Protein AF-0000000085268276 (afdb_homodimer)

pLDDT: mean 94.71, std 10.18, range [30.17, 98.94]

Nearest PDB structures (foldseek):
  6h4e-assembly1_A  TM=9.433E-01  e=4.392E-12  Proteus mirabilis HI4320
  3lci-assembly1_A  TM=9.286E-01  e=1.057E-10  Escherichia coli K-12
  3lcf-assembly1_A  TM=9.279E-01  e=1.536E-10  Escherichia coli K-12
  3lcl-assembly1_A  TM=9.272E-01  e=1.635E-10  Escherichia coli K-12
  3lcg-assembly1_B  TM=9.279E-01  e=1.852E-10  Escherichia coli K-12

Organism: Cherax quadricarinatus (NCBI:txid27406)

InterPro domains:
  IPR002220 DapA-like [PF00701] (2-140)
  IPR002220 DapA-like [PR00146] (31-52)
  IPR002220 DapA-like [PR00146] (67-85)
  IPR002220 DapA-like [PR00146] (126-143)
  IPR002220 DapA-like [PTHR12128] (2-140)
  IPR013785 Aldolase-type TIM barrel [G3DSA:3.20.20.70] (1-145)

Secondary structure (DSSP, 8-state):
-EEE-PPPB-TTS-B-GGGHHHHHHHHHHTT--EEEETSTTTTGGGS-HHHHHHHHHHHHTTTTTSSEEEEE--SS-HHHHHHHHHHHHHHT-SEEEE---SSS---SHHHHHHHHHHHHTTSTTS-EEE---HHHH---------/-EEE-PPPB-TTS-B-GGGHHHHHHHHHHTT--EEEETSTTTTGGGS-HHHHHHHHHHHHTTTTTSSEEEEE--SS-HHHHHHHHHHHHHHT-SEEEEPPPSSS---SHHHHHHHHHHHHTTSTTS-EEE---HHHH---------

Solvent-accessible surface area (backbone atoms only — not comparable to full-atom values): 15802 Å² total; per-residue (Å²): 96,74,38,81,33,73,60,55,60,41,96,85,71,45,77,34,69,83,52,48,65,61,51,40,48,51,37,34,74,70,65,34,42,22,37,33,37,44,33,78,76,18,43,40,68,67,42,49,73,68,52,52,48,50,53,52,51,56,51,56,75,41,29,90,41,30,71,36,38,33,40,42,31,44,47,51,24,67,62,55,23,23,51,42,32,31,50,39,44,73,70,61,41,66,25,38,32,31,39,66,32,46,69,78,48,53,87,44,66,67,47,42,52,50,51,52,52,58,42,39,71,40,23,77,89,35,55,77,42,80,48,85,51,39,94,64,50,70,44,79,73,64,84,77,79,121,96,72,37,82,33,73,60,55,60,41,96,85,70,46,77,34,70,83,53,47,63,62,53,39,48,51,37,34,76,70,64,36,42,23,36,32,38,44,32,79,78,18,43,38,69,67,41,49,74,70,52,53,48,53,52,51,53,56,53,56,75,42,30,89,41,29,71,36,38,32,40,44,30,44,45,50,24,65,63,54,22,26,52,43,32,30,49,39,43,73,70,62,41,67,24,37,31,29,38,67,34,47,69,81,49,54,86,44,64,68,46,41,52,52,51,52,51,58,42,38,70,40,23,76,89,35,55,76,43,81,48,82,50,38,93,63,49,70,45,78,72,64,84,77,77,121

Structure (mmCIF, N/CA/C/O backbone):
data_AF-0000000085268276-model_v1
#
loop_
_entity.id
_entity.type
_entity.pdbx_description
1 polymer 'N-acetylneuraminate lyase'
#
loop_
_atom_site.group_PDB
_atom_site.id
_atom_site.type_symbol
_atom_site.label_atom_id
_atom_site.label_alt_id
_atom_site.label_comp_id
_atom_site.label_asym_id
_atom_site.label_entity_id
_atom_site.label_seq_id
_atom_site.pdbx_PDB_ins_code
_atom_site.Cartn_x
_atom_site.Cartn_y
_atom_site.Cartn_z
_atom_site.occupancy
_atom_site.B_iso_or_equiv
_atom_site.auth_seq_id
_atom_site.auth_comp_id
_atom_site.auth_asym_id
_atom_site.auth_atom_id
_atom_site.pdbx_PDB_model_num
ATOM 1 N N . MET A 1 1 ? 0.126 -25.469 -17.672 1 84.38 1 MET A N 1
ATOM 2 C CA . MET A 1 1 ? -0.73 -24.297 -17.641 1 84.38 1 MET A CA 1
ATOM 3 C C . MET A 1 1 ? -0.611 -23.578 -16.297 1 84.38 1 MET A C 1
ATOM 5 O O . MET A 1 1 ? -0.535 -24.219 -15.25 1 84.38 1 MET A O 1
ATOM 9 N N . MET A 1 2 ? -0.461 -22.266 -16.297 1 89.62 2 MET A N 1
ATOM 10 C CA . MET A 1 2 ? -0.454 -21.453 -15.078 1 89.62 2 MET A CA 1
ATOM 11 C C . MET A 1 2 ? -1.845 -20.891 -14.789 1 89.62 2 MET A C 1
ATOM 13 O O . MET A 1 2 ? -2.514 -20.375 -15.688 1 89.62 2 MET A O 1
ATOM 17 N N . ALA A 1 3 ? -2.273 -21.062 -13.586 1 94.31 3 ALA A N 1
ATOM 18 C CA . ALA A 1 3 ? -3.604 -20.594 -13.219 1 94.31 3 ALA A CA 1
ATOM 19 C C . ALA A 1 3 ? -3.516 -19.391 -12.289 1 94.31 3 ALA A C 1
ATOM 21 O O . ALA A 1 3 ? -2.803 -19.422 -11.289 1 94.31 3 ALA A O 1
ATOM 22 N N . PRO A 1 4 ? -4.215 -18.25 -12.672 1 96 4 PRO A N 1
ATOM 23 C CA . PRO A 1 4 ? -4.449 -17.266 -11.625 1 96 4 PRO A CA 1
ATOM 24 C C . PRO A 1 4 ? -5.277 -17.812 -10.469 1 96 4 PRO A C 1
ATOM 26 O O . PRO A 1 4 ? -6.246 -18.547 -10.688 1 96 4 PRO A O 1
ATOM 29 N N . THR A 1 5 ? -4.852 -17.516 -9.266 1 96.94 5 THR A N 1
ATOM 30 C CA . THR A 1 5 ? -5.523 -18.141 -8.141 1 96.94 5 THR A CA 1
ATOM 31 C C . THR A 1 5 ? -6.223 -17.109 -7.273 1 96.94 5 THR A C 1
ATOM 33 O O . THR A 1 5 ? -5.73 -15.984 -7.121 1 96.94 5 THR A O 1
ATOM 36 N N . PHE A 1 6 ? -7.332 -17.5 -6.711 1 96.12 6 PHE A N 1
ATOM 37 C CA . PHE A 1 6 ? -8.031 -16.641 -5.766 1 96.12 6 PHE A CA 1
ATOM 38 C C . PHE A 1 6 ? -7.445 -16.781 -4.367 1 96.12 6 PHE A C 1
ATOM 40 O O . PHE A 1 6 ? -6.816 -17.797 -4.051 1 96.12 6 PHE A O 1
ATOM 47 N N . THR A 1 7 ? -7.594 -15.789 -3.564 1 98.12 7 THR A N 1
ATOM 48 C CA . THR A 1 7 ? -7.281 -15.828 -2.141 1 98.12 7 THR A CA 1
ATOM 49 C C . THR A 1 7 ? -8.562 -15.945 -1.312 1 98.12 7 THR A C 1
ATOM 51 O O . THR A 1 7 ? -9.422 -15.062 -1.372 1 98.12 7 THR A O 1
ATOM 54 N N . PRO A 1 8 ? -8.672 -16.969 -0.514 1 98.12 8 PRO A N 1
ATOM 55 C CA . PRO A 1 8 ? -9.891 -17.125 0.285 1 98.12 8 PRO A CA 1
ATOM 56 C C . PRO A 1 8 ? -9.906 -16.203 1.507 1 98.12 8 PRO A C 1
ATOM 58 O O . PRO A 1 8 ? -8.883 -16.062 2.186 1 98.12 8 PRO A O 1
ATOM 61 N N . PHE A 1 9 ? -11.07 -15.656 1.726 1 98 9 PHE A N 1
ATOM 62 C CA . PHE A 1 9 ? -11.297 -14.805 2.891 1 98 9 PHE A CA 1
ATOM 63 C C . PHE A 1 9 ? -12.477 -15.312 3.711 1 98 9 PHE A C 1
ATOM 65 O O . PHE A 1 9 ? -13.383 -15.953 3.174 1 98 9 PHE A O 1
AT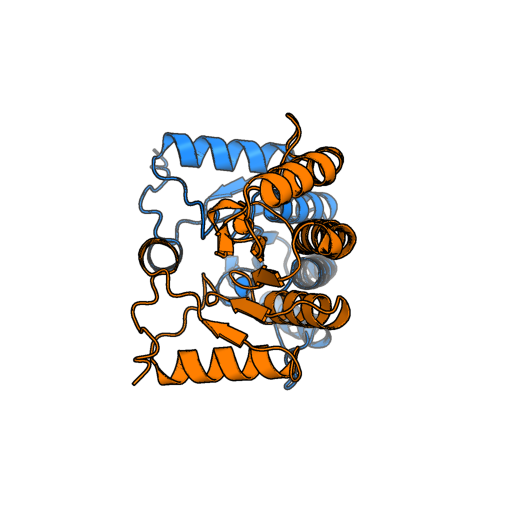OM 72 N N . LYS A 1 10 ? -12.383 -15 5.023 1 97.94 10 LYS A N 1
ATOM 73 C CA . LYS A 1 10 ? -13.547 -15.188 5.883 1 97.94 10 LYS A CA 1
ATOM 74 C C . LYS A 1 10 ? -14.523 -14.016 5.75 1 97.94 10 LYS A C 1
ATOM 76 O O . LYS A 1 10 ? -14.188 -12.992 5.148 1 97.94 10 LYS A O 1
ATOM 81 N N . ASP A 1 11 ? -15.703 -14.141 6.34 1 95.5 11 ASP A N 1
ATOM 82 C CA . ASP A 1 11 ? -16.734 -13.117 6.238 1 95.5 11 ASP A CA 1
ATOM 83 C C . ASP A 1 11 ? -16.281 -11.805 6.859 1 95.5 11 ASP A C 1
ATOM 85 O O . ASP A 1 11 ? -16.703 -10.727 6.434 1 95.5 11 ASP A O 1
ATOM 89 N N . ASN A 1 12 ? -15.375 -11.914 7.785 1 94.12 12 ASN A N 1
ATOM 90 C CA . ASN A 1 12 ? -14.938 -10.719 8.492 1 94.12 12 ASN A CA 1
ATOM 91 C C . ASN A 1 12 ? -13.781 -10.031 7.781 1 94.12 12 ASN A C 1
ATOM 93 O O . ASN A 1 12 ? -13.227 -9.055 8.289 1 94.12 12 ASN A O 1
ATOM 97 N N . GLY A 1 13 ? -13.312 -10.562 6.645 1 94.31 13 GLY A N 1
ATOM 98 C CA . GLY A 1 13 ? -12.281 -9.914 5.859 1 94.31 13 GLY A CA 1
ATOM 99 C C . GLY A 1 13 ? -10.891 -10.469 6.121 1 94.31 13 GLY A C 1
ATOM 100 O O . GLY A 1 13 ? -9.922 -10.078 5.465 1 94.31 13 GLY A O 1
ATOM 101 N N . SER A 1 14 ? -10.836 -11.398 7.121 1 97.06 14 SER A N 1
ATOM 102 C CA . SER A 1 14 ? -9.531 -12 7.371 1 97.06 14 SER A CA 1
ATOM 103 C C . SER A 1 14 ? -9.25 -13.148 6.402 1 97.06 14 SER A C 1
ATOM 105 O O . SER A 1 14 ? -10.172 -13.664 5.766 1 97.06 14 SER A O 1
ATOM 107 N N . LEU A 1 15 ? -8.047 -13.562 6.285 1 98.38 15 LEU A N 1
ATOM 108 C CA . LEU A 1 15 ? -7.637 -14.633 5.387 1 98.38 15 LEU A CA 1
ATOM 109 C C . LEU A 1 15 ? -8.195 -15.977 5.848 1 98.38 15 LEU A C 1
ATOM 111 O O . LEU A 1 15 ? -8.211 -16.266 7.047 1 98.38 15 LEU A O 1
ATOM 115 N N . ASN A 1 16 ? -8.648 -16.781 4.961 1 98.56 16 ASN A N 1
ATOM 116 C CA . ASN A 1 16 ? -9.039 -18.156 5.195 1 98.56 16 ASN A CA 1
ATOM 117 C C . ASN A 1 16 ? -8.062 -19.141 4.551 1 98.56 16 ASN A C 1
ATOM 119 O O . ASN A 1 16 ? -8.414 -19.844 3.604 1 98.56 16 ASN A O 1
ATOM 123 N N . LEU A 1 17 ? -6.918 -19.266 5.141 1 98.5 17 LEU A N 1
ATOM 124 C CA . LEU A 1 17 ? -5.816 -20 4.539 1 98.5 17 LEU A CA 1
ATOM 125 C C . LEU A 1 17 ? -6.047 -21.5 4.641 1 98.5 17 LEU A C 1
ATOM 127 O O . LEU A 1 17 ? -5.414 -22.281 3.928 1 98.5 17 LEU A O 1
ATOM 131 N N . GLU A 1 18 ? -6.883 -21.922 5.48 1 98.25 18 GLU A N 1
ATOM 132 C CA . GLU A 1 18 ? -7.152 -23.344 5.691 1 98.25 18 GLU A CA 1
ATOM 133 C C . GLU A 1 18 ? -7.777 -23.984 4.449 1 98.25 18 GLU A C 1
ATOM 135 O O . GLU A 1 18 ? -7.797 -25.203 4.316 1 98.25 18 GLU A O 1
ATOM 140 N N . LEU A 1 19 ? -8.266 -23.203 3.525 1 98.12 19 LEU A N 1
ATOM 141 C CA . LEU A 1 19 ? -8.93 -23.719 2.328 1 98.12 19 LEU A CA 1
ATOM 142 C C . LEU A 1 19 ? -7.914 -23.984 1.221 1 98.12 19 LEU A C 1
ATOM 144 O O . LEU A 1 19 ? -8.227 -24.656 0.237 1 98.12 19 LEU A O 1
ATOM 148 N N . ILE A 1 20 ? -6.738 -23.5 1.351 1 98.19 20 ILE A N 1
ATOM 149 C CA . ILE A 1 20 ? -5.773 -23.5 0.257 1 98.19 20 ILE A CA 1
ATOM 150 C C . ILE A 1 20 ? -5.324 -24.922 -0.032 1 98.19 20 ILE A C 1
ATOM 152 O O . ILE A 1 20 ? -5.215 -25.328 -1.192 1 98.19 20 ILE A O 1
ATOM 156 N N . PRO A 1 21 ? -5.156 -25.797 0.98 1 98.19 21 PRO A N 1
ATOM 157 C CA . PRO A 1 21 ? -4.734 -27.156 0.661 1 98.19 21 PRO A CA 1
ATOM 158 C C . PRO A 1 21 ? -5.738 -27.891 -0.224 1 98.19 21 PRO A C 1
ATOM 160 O O . PRO A 1 21 ? -5.352 -28.547 -1.199 1 98.19 21 PRO A O 1
ATOM 163 N N . ALA A 1 22 ? -6.961 -27.797 0.056 1 98.31 22 ALA A N 1
ATOM 164 C CA . ALA A 1 22 ? -7.969 -28.438 -0.789 1 98.31 22 ALA A CA 1
ATOM 165 C C . ALA A 1 22 ? -7.965 -27.828 -2.191 1 98.31 22 ALA A C 1
ATOM 167 O O . ALA A 1 22 ? -8.133 -28.547 -3.182 1 98.31 22 ALA A O 1
ATOM 168 N N . TYR A 1 23 ? -7.852 -26.547 -2.303 1 98.19 23 TYR A N 1
ATOM 169 C CA . TYR A 1 23 ? -7.797 -25.797 -3.561 1 98.19 23 TYR A CA 1
ATOM 170 C C . TYR A 1 23 ? -6.629 -26.281 -4.418 1 98.19 23 TYR A C 1
ATOM 172 O O . TYR A 1 23 ? -6.801 -26.578 -5.602 1 98.19 23 TYR A O 1
ATOM 180 N N . THR A 1 24 ? -5.484 -26.406 -3.824 1 98.19 24 THR A N 1
ATOM 181 C CA . THR A 1 24 ? -4.305 -26.812 -4.582 1 98.19 24 THR A CA 1
ATOM 182 C C . THR A 1 24 ? -4.414 -28.266 -5.023 1 98.19 24 THR A C 1
ATOM 184 O O . THR A 1 24 ? -3.971 -28.625 -6.113 1 98.19 24 THR A O 1
ATOM 187 N N . LYS A 1 25 ? -4.969 -29.125 -4.211 1 98.25 25 LYS A N 1
ATOM 188 C CA . LYS A 1 25 ? -5.195 -30.516 -4.613 1 98.25 25 LYS A CA 1
ATOM 189 C C . LYS A 1 25 ? -6.113 -30.594 -5.828 1 98.25 25 LYS A C 1
ATOM 191 O O . LYS A 1 25 ? -5.898 -31.406 -6.727 1 98.25 25 LYS A O 1
ATOM 196 N N . HIS A 1 26 ? -7.105 -29.812 -5.793 1 98 26 HIS A N 1
ATOM 197 C CA . HIS A 1 26 ? -8.023 -29.75 -6.926 1 98 26 HIS A CA 1
ATOM 198 C C . HIS A 1 26 ? -7.293 -29.344 -8.203 1 98 26 HIS A C 1
ATOM 200 O O . HIS A 1 26 ? -7.508 -29.922 -9.266 1 98 26 HIS A O 1
ATOM 206 N N . LEU A 1 27 ? -6.414 -28.328 -8.125 1 97.69 27 LEU A N 1
ATOM 207 C CA . LEU A 1 27 ? -5.633 -27.906 -9.273 1 97.69 27 LEU A CA 1
ATOM 208 C C . LEU A 1 27 ? -4.746 -29.031 -9.789 1 97.69 27 LEU A C 1
ATOM 210 O O . LEU A 1 27 ? -4.668 -29.266 -10.992 1 97.69 27 LEU A O 1
ATOM 214 N N . GLN A 1 28 ? -4.203 -29.719 -8.875 1 97.69 28 GLN A N 1
ATOM 215 C CA . GLN A 1 28 ? -3.367 -30.875 -9.227 1 97.69 28 GLN A CA 1
ATOM 216 C C . GLN A 1 28 ? -4.168 -31.922 -9.992 1 97.69 28 GLN A C 1
ATOM 218 O O . GLN A 1 28 ? -3.729 -32.406 -11.047 1 97.69 28 GLN A O 1
ATOM 223 N N . GLN A 1 29 ? -5.285 -32.188 -9.523 1 97.75 29 GLN A N 1
ATOM 224 C CA . GLN A 1 29 ? -6.141 -33.219 -10.125 1 97.75 29 GLN A CA 1
ATOM 225 C C . GLN A 1 29 ? -6.629 -32.781 -11.5 1 97.75 29 GLN A C 1
ATOM 227 O O . GLN A 1 29 ? -6.887 -33.594 -12.367 1 97.75 29 GLN A O 1
ATOM 232 N N . SER A 1 30 ? -6.695 -31.516 -11.672 1 97.38 30 SER A N 1
ATOM 233 C CA . SER A 1 30 ? -7.16 -30.953 -12.938 1 97.38 30 SER A CA 1
ATOM 234 C C . SER A 1 30 ? -6.012 -30.812 -13.93 1 97.38 30 SER A C 1
ATOM 236 O O . SER A 1 30 ? -6.195 -30.266 -15.023 1 97.38 30 SER A O 1
ATOM 238 N N . GLY A 1 31 ? -4.871 -31.078 -13.555 1 97.19 31 GLY A N 1
ATOM 239 C CA . GLY A 1 31 ? -3.723 -31.062 -14.453 1 97.19 31 GLY A CA 1
ATOM 240 C C . GLY A 1 31 ? -3.016 -29.719 -14.492 1 97.19 31 GLY A C 1
ATOM 241 O O . GLY A 1 31 ? -2.168 -29.484 -15.359 1 97.19 31 GLY A O 1
ATOM 242 N N . VAL A 1 32 ? -3.375 -28.844 -13.57 1 97.31 32 VAL A N 1
ATOM 243 C CA . VAL A 1 32 ? -2.729 -27.547 -13.5 1 97.31 32 VAL A CA 1
ATOM 244 C C . VAL A 1 32 ? -1.372 -27.672 -12.812 1 97.31 32 VAL A C 1
ATOM 246 O O . VAL A 1 32 ? -1.271 -28.266 -11.727 1 97.31 32 VAL A O 1
ATOM 249 N N . LYS A 1 33 ? -0.325 -27.094 -13.422 1 97.25 33 LYS A N 1
ATOM 250 C CA . LYS A 1 33 ? 1.023 -27.328 -12.914 1 97.25 33 LYS A CA 1
ATOM 251 C C . LYS A 1 33 ? 1.615 -26.031 -12.336 1 97.25 33 LYS A C 1
ATOM 253 O O . LYS A 1 33 ? 2.705 -26.047 -11.758 1 97.25 33 LYS A O 1
ATOM 258 N N . GLY A 1 34 ? 0.942 -24.906 -12.461 1 98.06 34 GLY A N 1
ATOM 259 C CA . GLY A 1 34 ? 1.472 -23.641 -11.977 1 98.06 34 GLY A CA 1
ATOM 260 C C . GLY A 1 34 ? 0.4 -22.719 -11.438 1 98.06 34 GLY A C 1
ATOM 261 O O . GLY A 1 34 ? -0.748 -22.766 -11.883 1 98.06 34 GLY A O 1
ATOM 262 N N . ALA A 1 35 ? 0.812 -21.938 -10.508 1 98.25 35 ALA A N 1
ATOM 263 C CA . ALA A 1 35 ? -0.099 -20.984 -9.883 1 98.25 35 ALA A CA 1
ATOM 264 C C . ALA A 1 35 ? 0.487 -19.578 -9.906 1 98.25 35 ALA A C 1
ATOM 266 O O . ALA A 1 35 ? 1.68 -19.391 -9.656 1 98.25 35 ALA A O 1
ATOM 267 N N . TRP A 1 36 ? -0.346 -18.641 -10.305 1 98.19 36 TRP A N 1
ATOM 268 C CA . TRP A 1 36 ? -0.092 -17.219 -10.117 1 98.19 36 TRP A CA 1
ATOM 269 C C . TRP A 1 36 ? -0.785 -16.703 -8.859 1 98.19 36 TRP A C 1
ATOM 271 O O . TRP A 1 36 ? -2 -16.5 -8.852 1 98.19 36 TRP A O 1
ATOM 281 N N . VAL A 1 37 ? 0.052 -16.484 -7.844 1 98.38 37 VAL A N 1
ATOM 282 C CA . VAL A 1 37 ? -0.444 -16.188 -6.504 1 98.38 37 VAL A CA 1
ATOM 283 C C . VAL A 1 37 ? -0.381 -14.688 -6.242 1 98.38 37 VAL A C 1
ATOM 285 O O . VAL A 1 37 ? 0.573 -14.023 -6.648 1 98.38 37 VAL A O 1
ATOM 288 N N . ASN A 1 38 ? -1.361 -14.18 -5.582 1 98.25 38 ASN A N 1
ATOM 289 C CA . ASN A 1 38 ? -1.405 -12.773 -5.199 1 98.25 38 ASN A CA 1
ATOM 290 C C . ASN A 1 38 ? -1.528 -11.859 -6.422 1 98.25 38 ASN A C 1
ATOM 292 O O . ASN A 1 38 ? -0.952 -10.773 -6.449 1 98.25 38 ASN A O 1
ATOM 296 N N . GLY A 1 39 ? -2.156 -12.328 -7.48 1 96.31 39 GLY A N 1
ATOM 297 C CA . GLY A 1 39 ? -2.504 -11.469 -8.602 1 96.31 39 GLY A CA 1
ATOM 298 C C . GLY A 1 39 ? -3.762 -10.656 -8.359 1 96.31 39 GLY A C 1
ATOM 299 O O . GLY A 1 39 ? -4.297 -10.648 -7.25 1 96.31 39 GLY A O 1
ATOM 300 N N . THR A 1 40 ? -4.219 -9.945 -9.344 1 93.19 40 THR A N 1
ATOM 301 C CA . THR A 1 40 ? -5.434 -9.148 -9.227 1 93.19 40 THR A CA 1
ATOM 302 C C . THR A 1 40 ? -6.637 -10.039 -8.922 1 93.19 40 THR A C 1
ATOM 304 O O . THR A 1 40 ? -7.469 -9.695 -8.086 1 93.19 40 THR A O 1
ATOM 307 N N . VAL A 1 41 ? -6.66 -11.172 -9.516 1 92.5 41 VAL A N 1
ATOM 308 C CA . VAL A 1 41 ? -7.695 -12.156 -9.211 1 92.5 41 VAL A CA 1
ATOM 309 C C . VAL A 1 41 ? -7.594 -12.578 -7.75 1 92.5 41 VAL A C 1
ATOM 311 O O . VAL A 1 41 ? -8.609 -12.828 -7.098 1 92.5 41 VAL A O 1
ATOM 314 N N . GLY A 1 42 ? -6.441 -12.625 -7.227 1 95.06 42 GLY A N 1
ATOM 315 C CA . GLY A 1 42 ? -6.16 -12.984 -5.848 1 95.06 42 GLY A CA 1
ATOM 316 C C . GLY A 1 42 ? -6.395 -11.844 -4.871 1 95.06 42 GLY A C 1
ATOM 317 O O . GLY A 1 42 ? -6.148 -11.984 -3.674 1 95.06 42 GLY A O 1
ATOM 318 N N . GLU A 1 43 ? -6.773 -10.68 -5.336 1 94.75 43 GLU A N 1
ATOM 319 C CA . GLU A 1 43 ? -7.129 -9.531 -4.516 1 94.75 43 GLU A CA 1
ATOM 320 C C . GLU A 1 43 ? -5.934 -9.031 -3.707 1 94.75 43 GLU A C 1
ATOM 322 O O . GLU A 1 43 ? -6.078 -8.641 -2.549 1 94.75 43 GLU A O 1
ATOM 327 N N . CYS A 1 44 ? -4.809 -9.094 -4.25 1 95.94 44 CYS A N 1
ATOM 328 C CA . CYS A 1 44 ? -3.604 -8.703 -3.521 1 95.94 44 CYS A CA 1
ATOM 329 C C . CYS A 1 44 ? -3.711 -7.273 -3.012 1 95.94 44 CYS A C 1
ATOM 331 O O . CYS A 1 44 ? -3.199 -6.953 -1.937 1 95.94 44 CYS A O 1
ATOM 333 N N . MET A 1 45 ? -4.48 -6.41 -3.656 1 95.06 45 MET A N 1
ATOM 334 C CA . MET A 1 45 ? -4.48 -4.992 -3.316 1 95.06 45 MET A CA 1
ATOM 335 C C . MET A 1 45 ? -5.457 -4.703 -2.18 1 95.06 45 MET A C 1
ATOM 337 O O . MET A 1 45 ? -5.492 -3.59 -1.652 1 95.06 45 MET A O 1
ATOM 341 N N . SER A 1 46 ? -6.199 -5.703 -1.782 1 96.44 46 SER A N 1
ATOM 342 C CA . SER A 1 46 ? -7.023 -5.566 -0.585 1 96.44 46 SER A CA 1
ATOM 343 C C . SER A 1 46 ? -6.277 -6.051 0.655 1 96.44 46 SER A C 1
ATOM 345 O O . SER A 1 46 ? -6.781 -5.926 1.773 1 96.44 46 SER A O 1
ATOM 347 N N . MET A 1 47 ? -5.07 -6.496 0.463 1 98 47 MET A N 1
ATOM 348 C CA . MET A 1 47 ? -4.309 -7.109 1.549 1 98 47 MET A CA 1
ATOM 349 C C . MET A 1 47 ? -3.137 -6.23 1.963 1 98 47 MET A C 1
ATOM 351 O O . MET A 1 47 ? -2.578 -5.504 1.138 1 98 47 MET A O 1
ATOM 355 N N . THR A 1 48 ? -2.789 -6.348 3.219 1 98.19 48 THR A N 1
ATOM 356 C CA . THR A 1 48 ? -1.568 -5.734 3.727 1 98.19 48 THR A CA 1
ATOM 357 C C . THR A 1 48 ? -0.344 -6.547 3.316 1 98.19 48 THR A C 1
ATOM 359 O O . THR A 1 48 ? -0.47 -7.688 2.869 1 98.19 48 THR A O 1
ATOM 362 N N . VAL A 1 49 ? 0.85 -5.953 3.516 1 98.75 49 VAL A N 1
ATOM 363 C CA . VAL A 1 49 ? 2.098 -6.641 3.201 1 98.75 49 VAL A CA 1
ATOM 364 C C . VAL A 1 49 ? 2.199 -7.926 4.016 1 98.75 49 VAL A C 1
ATOM 366 O O . VAL A 1 49 ? 2.471 -9 3.469 1 98.75 49 VAL A O 1
ATOM 369 N N . PRO A 1 50 ? 1.896 -7.957 5.309 1 98.81 50 PRO A N 1
ATOM 370 C CA . PRO A 1 50 ? 1.947 -9.219 6.055 1 98.81 50 PRO A CA 1
ATOM 371 C C . PRO A 1 50 ? 0.959 -10.25 5.527 1 98.81 50 PRO A C 1
ATOM 373 O O . PRO A 1 50 ? 1.286 -11.445 5.461 1 98.81 50 PRO A O 1
ATOM 376 N N . GLU A 1 51 ? -0.198 -9.836 5.141 1 98.75 51 GLU A N 1
ATOM 377 C CA . GLU A 1 51 ? -1.177 -10.773 4.605 1 98.75 51 GLU A CA 1
ATOM 378 C C . GLU A 1 51 ? -0.696 -11.391 3.293 1 98.75 51 GLU A C 1
ATOM 380 O O . GLU A 1 51 ? -0.831 -12.594 3.078 1 98.75 51 GLU A O 1
ATOM 385 N N . ARG A 1 52 ? -0.174 -10.531 2.428 1 98.81 52 ARG A N 1
ATOM 386 C CA . ARG A 1 52 ? 0.351 -11.023 1.159 1 98.81 52 ARG A CA 1
ATOM 387 C C . ARG A 1 52 ? 1.478 -12.023 1.387 1 98.81 52 ARG A C 1
ATOM 389 O O . ARG A 1 52 ? 1.574 -13.031 0.678 1 98.81 52 ARG A O 1
ATOM 396 N N . LYS A 1 53 ? 2.273 -11.805 2.418 1 98.88 53 LYS A N 1
ATOM 397 C CA . LYS A 1 53 ? 3.338 -12.734 2.766 1 98.88 53 LYS A CA 1
ATOM 398 C C . LYS A 1 53 ? 2.768 -14.062 3.264 1 98.88 53 LYS A C 1
ATOM 400 O O . LYS A 1 53 ? 3.244 -15.133 2.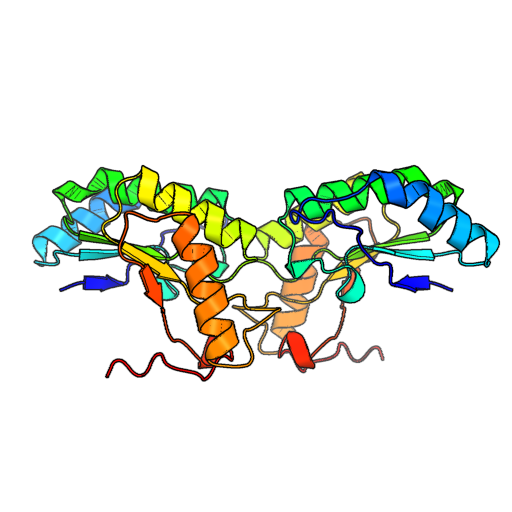881 1 98.88 53 LYS A O 1
ATOM 405 N N . GLU A 1 54 ? 1.767 -13.984 4.059 1 98.88 54 GLU A N 1
ATOM 406 C CA . GLU A 1 54 ? 1.156 -15.203 4.594 1 98.88 54 GLU A CA 1
ATOM 407 C C . GLU A 1 54 ? 0.57 -16.062 3.479 1 98.88 54 GLU A C 1
ATOM 409 O O . GLU A 1 54 ? 0.705 -17.281 3.496 1 98.88 54 GLU A O 1
ATOM 414 N N . VAL A 1 55 ? -0.072 -15.43 2.529 1 98.88 55 VAL A N 1
ATOM 415 C CA . VAL A 1 55 ? -0.638 -16.156 1.399 1 98.88 55 VAL A CA 1
ATOM 416 C C . VAL A 1 55 ? 0.479 -16.844 0.614 1 98.88 55 VAL A C 1
ATOM 418 O O . VAL A 1 55 ? 0.388 -18.031 0.3 1 98.88 55 VAL A O 1
ATOM 421 N N . ALA A 1 56 ? 1.526 -16.094 0.323 1 98.88 56 ALA A N 1
ATOM 422 C CA . ALA A 1 56 ? 2.666 -16.641 -0.408 1 98.88 56 ALA A CA 1
ATOM 423 C C . ALA A 1 56 ? 3.25 -17.859 0.317 1 98.88 56 ALA A C 1
ATOM 425 O O . ALA A 1 56 ? 3.502 -18.891 -0.299 1 98.88 56 ALA A O 1
ATOM 426 N N . GLU A 1 57 ? 3.43 -17.719 1.627 1 98.88 57 GLU A N 1
ATOM 427 C CA . GLU A 1 57 ? 3.973 -18.812 2.432 1 98.88 57 GLU A CA 1
ATOM 428 C C . GLU A 1 57 ? 3.096 -20.047 2.34 1 98.88 57 GLU A C 1
ATOM 430 O O . GLU A 1 57 ? 3.604 -21.172 2.188 1 98.88 57 GLU A O 1
ATOM 435 N N . THR A 1 58 ? 1.848 -19.844 2.436 1 98.81 58 THR A N 1
ATOM 436 C CA . THR A 1 58 ? 0.907 -20.969 2.422 1 98.81 58 THR A CA 1
ATOM 437 C C . THR A 1 58 ? 0.947 -21.688 1.078 1 98.81 58 THR A C 1
ATOM 439 O O . THR A 1 58 ? 0.941 -22.922 1.03 1 98.81 58 THR A O 1
ATOM 442 N N . TRP A 1 59 ? 1.04 -20.953 0.01 1 98.69 59 TRP A N 1
ATOM 443 C CA . TRP A 1 59 ? 1.088 -21.547 -1.322 1 98.69 59 TRP A CA 1
ATOM 444 C C . TRP A 1 59 ? 2.4 -22.281 -1.538 1 98.69 59 TRP A C 1
ATOM 446 O O . TRP A 1 59 ? 2.412 -23.391 -2.1 1 98.69 59 TRP A O 1
ATOM 456 N N . ILE A 1 60 ? 3.475 -21.719 -1.081 1 98.81 60 ILE A N 1
ATOM 457 C CA . ILE A 1 60 ? 4.781 -22.344 -1.272 1 98.81 60 ILE A CA 1
ATOM 458 C C . ILE A 1 60 ? 4.832 -23.672 -0.53 1 98.81 60 ILE A C 1
ATOM 460 O O . ILE A 1 60 ? 5.445 -24.641 -1.007 1 98.81 60 ILE A O 1
ATOM 464 N N . LYS A 1 61 ? 4.176 -23.766 0.589 1 98.38 61 LYS A N 1
ATOM 465 C CA . LYS A 1 61 ? 4.113 -25 1.352 1 98.38 61 LYS A CA 1
ATOM 466 C C . LYS A 1 61 ? 3.383 -26.094 0.568 1 98.38 61 LYS A C 1
ATOM 468 O O . LYS A 1 61 ? 3.482 -27.281 0.899 1 98.38 61 LYS A O 1
ATOM 473 N N . ARG A 1 62 ? 2.648 -25.703 -0.483 1 98.12 62 ARG A N 1
ATOM 474 C CA . ARG A 1 62 ? 1.85 -26.641 -1.265 1 98.12 62 ARG A CA 1
ATOM 475 C C . ARG A 1 62 ? 2.477 -26.875 -2.633 1 98.12 62 ARG A C 1
ATOM 477 O O . ARG A 1 62 ? 1.788 -27.281 -3.572 1 98.12 62 ARG A O 1
ATOM 484 N N . ARG A 1 63 ? 3.74 -26.672 -2.783 1 97.25 63 ARG A N 1
ATOM 485 C CA . ARG A 1 63 ? 4.398 -26.75 -4.082 1 97.25 63 ARG A CA 1
ATOM 486 C C . ARG A 1 63 ? 4.367 -28.172 -4.629 1 97.25 63 ARG A C 1
ATOM 488 O O . ARG A 1 63 ? 4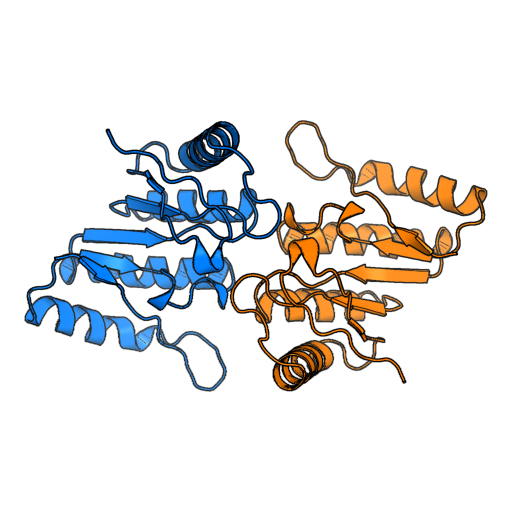.531 -28.391 -5.832 1 97.25 63 ARG A O 1
ATOM 495 N N . ALA A 1 64 ? 4.223 -29.219 -3.748 1 97.62 64 ALA A N 1
ATOM 496 C CA . ALA A 1 64 ? 4.078 -30.594 -4.219 1 97.62 64 ALA A CA 1
ATOM 497 C C . ALA A 1 64 ? 2.822 -30.75 -5.066 1 97.62 64 ALA A C 1
ATOM 499 O O . ALA A 1 64 ? 2.797 -31.562 -6.004 1 97.62 64 ALA A O 1
ATOM 500 N N . ASP A 1 65 ? 1.775 -29.984 -4.789 1 98.19 65 ASP A N 1
ATOM 501 C CA . ASP A 1 65 ? 0.522 -30.016 -5.535 1 98.19 65 ASP A CA 1
ATOM 502 C C . ASP A 1 65 ? 0.623 -29.188 -6.812 1 98.19 65 ASP A C 1
ATOM 504 O O . ASP A 1 65 ? 0.081 -29.562 -7.852 1 98.19 65 ASP A O 1
ATOM 508 N N . VAL A 1 66 ? 1.267 -28.109 -6.73 1 98.06 66 VAL A N 1
ATOM 509 C CA . VAL A 1 66 ? 1.435 -27.156 -7.816 1 98.06 66 VAL A CA 1
ATOM 510 C C . VAL A 1 66 ? 2.904 -26.75 -7.93 1 98.06 66 VAL A C 1
ATOM 512 O O . VAL A 1 66 ? 3.342 -25.781 -7.289 1 98.06 66 VAL A O 1
ATOM 515 N N . PRO A 1 67 ? 3.613 -27.328 -8.805 1 98.06 67 PRO A N 1
ATOM 516 C CA . PRO A 1 67 ? 5.078 -27.297 -8.766 1 98.06 67 PRO A CA 1
ATOM 517 C C . PRO A 1 67 ? 5.652 -25.938 -9.133 1 98.06 67 PRO A C 1
ATOM 519 O O . PRO A 1 67 ? 6.773 -25.609 -8.734 1 98.06 67 PRO A O 1
ATOM 522 N N . THR A 1 68 ? 4.949 -25.156 -9.945 1 98.69 68 THR A N 1
ATOM 523 C CA . THR A 1 68 ? 5.434 -23.828 -10.344 1 98.69 68 THR A CA 1
ATOM 524 C C . THR A 1 68 ? 4.602 -22.734 -9.695 1 98.69 68 THR A C 1
ATOM 526 O O . THR A 1 68 ? 3.383 -22.672 -9.875 1 98.69 68 THR A O 1
ATOM 529 N N . ILE A 1 69 ? 5.309 -21.891 -8.93 1 98.62 69 ILE A N 1
ATOM 530 C CA . ILE A 1 69 ? 4.59 -20.828 -8.234 1 98.62 69 ILE A CA 1
ATOM 531 C C . ILE A 1 69 ? 5.234 -19.484 -8.539 1 98.62 69 ILE A C 1
ATOM 533 O O . ILE A 1 69 ? 6.422 -19.281 -8.281 1 98.62 69 ILE A O 1
ATOM 537 N N . ILE A 1 70 ? 4.477 -18.578 -9.148 1 98.69 70 ILE A N 1
ATOM 538 C CA . ILE A 1 70 ? 4.828 -17.188 -9.344 1 98.69 70 ILE A CA 1
ATOM 539 C C . ILE A 1 70 ? 4.078 -16.312 -8.336 1 98.69 70 ILE A C 1
ATOM 541 O O . ILE A 1 70 ? 2.873 -16.484 -8.141 1 98.69 70 ILE A O 1
ATOM 545 N N . ILE A 1 71 ? 4.801 -15.414 -7.684 1 98.75 71 ILE A N 1
ATOM 546 C CA . ILE A 1 71 ? 4.199 -14.57 -6.66 1 98.75 71 ILE A CA 1
ATOM 547 C C . ILE A 1 71 ? 4.172 -13.117 -7.137 1 98.75 71 ILE A C 1
ATOM 549 O O . ILE A 1 71 ? 5.211 -12.562 -7.504 1 98.75 71 ILE A O 1
ATOM 553 N N . HIS A 1 72 ? 3.029 -12.516 -7.113 1 98.75 72 HIS A N 1
ATOM 554 C CA . HIS A 1 72 ? 2.898 -11.094 -7.434 1 98.75 72 HIS A CA 1
ATOM 555 C C . HIS A 1 72 ? 3.275 -10.227 -6.238 1 98.75 72 HIS A C 1
ATOM 557 O O . HIS A 1 72 ? 2.818 -10.469 -5.121 1 98.75 72 HIS A O 1
ATOM 563 N N . CYS A 1 73 ? 4.094 -9.141 -6.41 1 98.12 73 CYS A N 1
ATOM 564 C CA . CYS A 1 73 ? 4.652 -8.359 -5.312 1 98.12 73 CYS A CA 1
ATOM 565 C C . CYS A 1 73 ? 4.469 -6.863 -5.559 1 98.12 73 CYS A C 1
ATOM 567 O O . CYS A 1 73 ? 4.906 -6.039 -4.75 1 98.12 73 CYS A O 1
ATOM 569 N N . GLY A 1 74 ? 3.807 -6.344 -6.535 1 96.38 74 GLY A N 1
ATOM 570 C CA . GLY A 1 74 ? 3.762 -4.938 -6.895 1 96.38 74 GLY A CA 1
ATOM 571 C C . GLY A 1 74 ? 2.508 -4.234 -6.41 1 96.38 74 GLY A C 1
ATOM 572 O O . GLY A 1 74 ? 1.776 -4.77 -5.574 1 96.38 74 GLY A O 1
ATOM 573 N N . GLY A 1 75 ? 2.418 -2.887 -6.781 1 94.56 75 GLY A N 1
ATOM 574 C CA . GLY A 1 75 ? 1.229 -2.105 -6.48 1 94.56 75 GLY A CA 1
ATOM 575 C C . GLY A 1 75 ? 1.468 -1.038 -5.43 1 94.56 75 GLY A C 1
ATOM 576 O O . GLY A 1 75 ? 1.002 0.094 -5.57 1 94.56 75 GLY A O 1
ATOM 577 N N . GLY A 1 76 ? 2.178 -1.354 -4.359 1 95.81 76 GLY A N 1
ATOM 578 C CA . GLY A 1 76 ? 2.514 -0.425 -3.291 1 95.81 76 GLY A CA 1
ATOM 579 C C . GLY A 1 76 ? 3.785 0.359 -3.561 1 95.81 76 GLY A C 1
ATOM 580 O O . GLY A 1 76 ? 4.227 0.457 -4.707 1 95.81 76 GLY A O 1
ATOM 581 N N . CYS A 1 77 ? 4.324 0.994 -2.555 1 96.69 77 CYS A N 1
ATOM 582 C CA . CYS A 1 77 ? 5.578 1.725 -2.699 1 96.69 77 CYS A CA 1
ATOM 583 C C . CYS A 1 77 ? 6.73 0.776 -3.012 1 96.69 77 CYS A C 1
ATOM 585 O O . CYS A 1 77 ? 6.594 -0.44 -2.867 1 96.69 77 CYS A O 1
ATOM 587 N N . LEU A 1 78 ? 7.816 1.353 -3.459 1 97.56 78 LEU A N 1
ATOM 588 C CA . LEU A 1 78 ? 8.977 0.562 -3.854 1 97.56 78 LEU A CA 1
ATOM 589 C C . LEU A 1 78 ? 9.477 -0.287 -2.689 1 97.56 78 LEU A C 1
ATOM 591 O O . LEU A 1 78 ? 9.805 -1.462 -2.869 1 97.56 78 LEU A O 1
ATOM 595 N N . LYS A 1 79 ? 9.5 0.223 -1.515 1 97.88 79 LYS A N 1
ATOM 596 C CA . LYS A 1 79 ? 9.992 -0.497 -0.344 1 97.88 79 LYS A CA 1
ATOM 597 C C . LYS A 1 79 ? 9.133 -1.725 -0.051 1 97.88 79 LYS A C 1
ATOM 599 O O . LYS A 1 79 ? 9.664 -2.805 0.226 1 97.88 79 LYS A O 1
ATOM 604 N N . ASP A 1 80 ? 7.867 -1.51 -0.081 1 98.5 80 ASP A N 1
ATOM 605 C CA . ASP A 1 80 ? 6.965 -2.639 0.122 1 98.5 80 ASP A CA 1
ATOM 606 C C . ASP A 1 80 ? 7.16 -3.697 -0.96 1 98.5 80 ASP A C 1
ATOM 608 O O . ASP A 1 80 ? 7.176 -4.895 -0.668 1 98.5 80 ASP A O 1
ATOM 612 N N . THR A 1 81 ? 7.23 -3.23 -2.229 1 98.62 81 THR A N 1
ATOM 613 C CA . THR A 1 81 ? 7.43 -4.152 -3.34 1 98.62 81 THR A CA 1
ATOM 614 C C . THR A 1 81 ? 8.727 -4.938 -3.17 1 98.62 81 THR A C 1
ATOM 616 O O . THR A 1 81 ? 8.758 -6.152 -3.369 1 98.62 81 THR A O 1
ATOM 619 N N . GLN A 1 82 ? 9.75 -4.238 -2.766 1 98.75 82 GLN A N 1
ATOM 620 C CA . GLN A 1 82 ? 11.039 -4.895 -2.545 1 98.75 82 GLN A CA 1
ATOM 621 C C . GLN A 1 82 ? 10.961 -5.883 -1.386 1 98.75 82 GLN A C 1
ATOM 623 O O . GLN A 1 82 ? 11.555 -6.961 -1.44 1 98.75 82 GLN A O 1
ATOM 628 N N . GLU A 1 83 ? 10.273 -5.516 -0.376 1 98.81 83 GLU A N 1
ATOM 629 C CA . GLU A 1 83 ? 10.094 -6.422 0.753 1 98.81 83 GLU A CA 1
ATOM 630 C C . GLU A 1 83 ? 9.391 -7.703 0.323 1 98.81 83 GLU A C 1
ATOM 632 O O . GLU A 1 83 ? 9.828 -8.805 0.669 1 98.81 83 GLU A O 1
ATOM 637 N N . LEU A 1 84 ? 8.383 -7.559 -0.417 1 98.94 84 LEU A N 1
ATOM 638 C CA . LEU A 1 84 ? 7.633 -8.711 -0.904 1 98.94 84 LEU A CA 1
ATOM 639 C C . LEU A 1 84 ? 8.477 -9.547 -1.86 1 98.94 84 LEU A C 1
ATOM 641 O O . LEU A 1 84 ? 8.445 -10.773 -1.812 1 98.94 84 LEU A O 1
ATOM 645 N N . ALA A 1 85 ? 9.219 -8.875 -2.707 1 98.94 85 ALA A N 1
ATOM 646 C CA . ALA A 1 85 ? 10.078 -9.578 -3.658 1 98.94 85 ALA A CA 1
ATOM 647 C C . ALA A 1 85 ? 11.156 -10.375 -2.934 1 98.94 85 ALA A C 1
ATOM 649 O O . ALA A 1 85 ? 11.414 -11.539 -3.271 1 98.94 85 ALA A O 1
ATOM 650 N N . ARG A 1 86 ? 11.789 -9.773 -1.954 1 98.94 86 ARG A N 1
ATOM 651 C CA . ARG A 1 86 ? 12.789 -10.461 -1.148 1 98.94 86 ARG A CA 1
ATOM 652 C C . ARG A 1 86 ? 12.195 -11.68 -0.45 1 98.94 86 ARG A C 1
ATOM 654 O O . ARG A 1 86 ? 12.812 -12.742 -0.408 1 98.94 86 ARG A O 1
ATOM 661 N N . HIS A 1 87 ? 11.078 -11.492 0.071 1 98.94 87 HIS A N 1
ATOM 662 C CA . HIS A 1 87 ? 10.367 -12.57 0.755 1 98.94 87 HIS A CA 1
ATOM 663 C C . HIS A 1 87 ? 10.055 -13.719 -0.199 1 98.94 87 HIS A C 1
ATOM 665 O O . HIS A 1 87 ? 10.25 -14.883 0.141 1 98.94 87 HIS A O 1
ATOM 671 N N . ALA A 1 88 ? 9.594 -13.391 -1.382 1 98.94 88 ALA A N 1
ATOM 672 C CA . ALA A 1 88 ? 9.273 -14.398 -2.385 1 98.94 88 ALA A CA 1
ATOM 673 C C . ALA A 1 88 ? 10.508 -15.211 -2.764 1 98.94 88 ALA A C 1
ATOM 675 O O . ALA A 1 88 ? 10.453 -16.438 -2.854 1 98.94 88 ALA A O 1
ATOM 676 N N . GLU A 1 89 ? 11.586 -14.531 -2.971 1 98.94 89 GLU A N 1
ATOM 677 C CA . GLU A 1 89 ? 12.82 -15.227 -3.293 1 98.94 89 GLU A CA 1
ATOM 678 C C . GLU A 1 89 ? 13.258 -16.141 -2.146 1 98.94 89 GLU A C 1
ATOM 680 O O . GLU A 1 89 ? 13.656 -17.281 -2.369 1 98.94 89 GLU A O 1
ATOM 685 N N . ALA A 1 90 ? 13.141 -15.617 -0.947 1 98.94 90 ALA A N 1
ATOM 686 C CA . ALA A 1 90 ? 13.547 -16.391 0.221 1 98.94 90 ALA A CA 1
ATOM 687 C C . ALA A 1 90 ? 12.719 -17.672 0.341 1 98.94 90 ALA A C 1
ATOM 689 O O . ALA A 1 90 ? 13.219 -18.703 0.82 1 98.94 90 ALA A O 1
ATOM 690 N N . L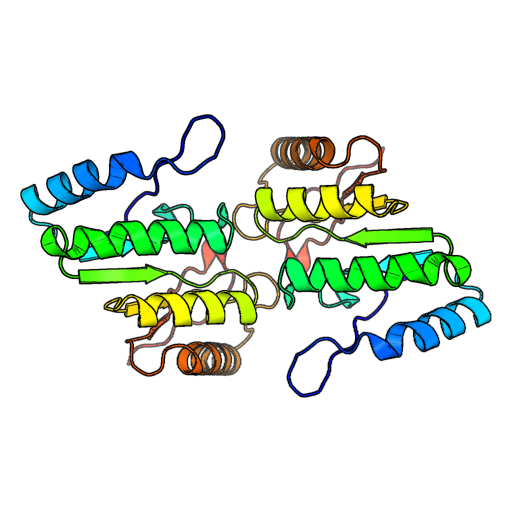EU A 1 91 ? 11.508 -17.656 -0.116 1 98.81 91 LEU A N 1
ATOM 691 C CA . LEU A 1 91 ? 10.602 -18.812 -0.062 1 98.81 91 LEU A CA 1
ATOM 692 C C . LEU A 1 91 ? 10.914 -19.797 -1.184 1 98.81 91 LEU A C 1
ATOM 694 O O . LEU A 1 91 ? 10.406 -20.922 -1.184 1 98.81 91 LEU A O 1
ATOM 698 N N . GLY A 1 92 ? 11.656 -19.297 -2.15 1 98.75 92 GLY A N 1
ATOM 699 C CA . GLY A 1 92 ? 11.977 -20.141 -3.283 1 98.75 92 GLY A CA 1
ATOM 700 C C . GLY A 1 92 ? 10.938 -20.078 -4.391 1 98.75 92 GLY A C 1
ATOM 701 O O . GLY A 1 92 ? 10.734 -21.047 -5.125 1 98.75 92 GLY A O 1
ATOM 702 N N . ALA A 1 93 ? 10.25 -19.016 -4.531 1 98.88 93 ALA A N 1
ATOM 703 C CA . ALA A 1 93 ? 9.305 -18.828 -5.629 1 98.88 93 ALA A CA 1
ATOM 704 C C . ALA A 1 93 ? 9.992 -19.016 -6.98 1 98.88 93 ALA A C 1
ATOM 706 O O . ALA A 1 93 ? 11.18 -18.734 -7.125 1 98.88 93 ALA A O 1
ATOM 707 N N . ASP A 1 94 ? 9.227 -19.422 -8 1 98.75 94 ASP A N 1
ATOM 708 C CA . ASP A 1 94 ? 9.773 -19.656 -9.336 1 98.75 94 ASP A CA 1
ATOM 709 C C . ASP A 1 94 ? 9.812 -18.375 -10.156 1 98.75 94 ASP A C 1
ATOM 711 O O . ASP A 1 94 ? 10.438 -18.328 -11.219 1 98.75 94 ASP A O 1
ATOM 715 N N . GLY A 1 95 ? 9.164 -17.375 -9.688 1 98.75 95 GLY A N 1
ATOM 716 C CA . GLY A 1 95 ? 9.141 -16.047 -10.289 1 98.75 95 GLY A CA 1
ATOM 717 C C . GLY A 1 95 ? 8.469 -15.016 -9.414 1 98.75 95 GLY A C 1
ATOM 718 O O . GLY A 1 95 ? 7.707 -15.352 -8.508 1 98.75 95 GLY A O 1
ATOM 719 N N . VAL A 1 96 ? 8.812 -13.789 -9.711 1 98.81 96 VAL A N 1
ATOM 720 C CA . VAL A 1 96 ? 8.195 -12.617 -9.102 1 98.81 96 VAL A CA 1
ATOM 721 C C . VAL A 1 96 ? 7.559 -11.75 -10.188 1 98.81 96 VAL A C 1
ATOM 723 O O . VAL A 1 96 ? 8.195 -11.438 -11.195 1 98.81 96 VAL A O 1
ATOM 726 N N . ALA A 1 97 ? 6.297 -11.484 -10.016 1 98.19 97 ALA A N 1
ATOM 727 C CA . ALA A 1 97 ? 5.609 -10.562 -10.922 1 98.19 97 ALA A CA 1
ATOM 728 C C . ALA A 1 97 ? 5.301 -9.242 -10.234 1 98.19 97 ALA A C 1
ATOM 730 O O . ALA A 1 97 ? 5.031 -9.203 -9.031 1 98.19 97 ALA A O 1
ATOM 731 N N . VAL A 1 98 ? 5.367 -8.148 -11.031 1 97.44 98 VAL A N 1
ATOM 732 C CA . VAL A 1 98 ? 5.098 -6.852 -10.414 1 97.44 98 VAL A CA 1
ATOM 733 C C . VAL A 1 98 ? 4.359 -5.953 -11.406 1 97.44 98 VAL A C 1
ATOM 735 O O . VAL A 1 98 ? 4.672 -5.949 -12.602 1 97.44 98 VAL A O 1
ATOM 738 N N . PHE A 1 99 ? 3.367 -5.359 -11 1 93.19 99 PHE A N 1
ATOM 739 C CA . PHE A 1 99 ? 3.029 -4.109 -11.672 1 93.19 99 PHE A CA 1
ATOM 740 C C . PHE A 1 99 ? 3.549 -2.916 -10.883 1 93.19 99 PHE A C 1
ATOM 742 O O . PHE A 1 99 ? 3.896 -3.045 -9.703 1 93.19 99 PHE A O 1
ATOM 749 N N . PRO A 1 100 ? 3.666 -1.749 -11.562 1 93.06 100 PRO A N 1
ATOM 750 C CA . PRO A 1 100 ? 4.363 -0.62 -10.938 1 93.06 100 PRO A CA 1
ATOM 751 C C . PRO A 1 100 ? 3.557 0.027 -9.82 1 93.06 100 PRO A C 1
ATOM 753 O O . PRO A 1 100 ? 2.422 -0.378 -9.555 1 93.06 100 PRO A O 1
ATOM 756 N N . CYS A 1 101 ? 4.211 0.996 -9.125 1 94.25 101 CYS A N 1
ATOM 757 C CA . CYS A 1 101 ? 3.543 1.791 -8.102 1 94.25 101 CYS A CA 1
ATOM 758 C C . CYS A 1 101 ? 2.314 2.492 -8.664 1 94.25 101 CYS A C 1
ATOM 760 O O . CYS A 1 101 ? 2.354 3.016 -9.781 1 94.25 101 CYS A O 1
ATOM 762 N N . LEU A 1 102 ? 1.322 2.51 -7.914 1 93.81 102 LEU A N 1
ATOM 763 C CA . LEU A 1 102 ? 0.037 2.986 -8.414 1 93.81 102 LEU A CA 1
ATOM 764 C C . LEU A 1 102 ? -0.062 4.504 -8.297 1 93.81 102 LEU A C 1
ATOM 766 O O . LEU A 1 102 ? -0.76 5.148 -9.086 1 93.81 102 LEU A O 1
ATOM 770 N N . PHE A 1 103 ? 0.601 5.016 -7.297 1 93.44 103 PHE A N 1
ATOM 771 C CA . PHE A 1 103 ? 0.487 6.453 -7.086 1 93.44 103 PHE A CA 1
ATOM 772 C C . PHE A 1 103 ? 1.545 7.203 -7.887 1 93.44 103 PHE A C 1
ATOM 774 O O . PHE A 1 103 ? 1.216 8.039 -8.727 1 93.44 103 PHE A O 1
ATOM 781 N N . ASP A 1 104 ? 2.842 6.914 -7.543 1 92.44 104 ASP A N 1
ATOM 782 C CA . ASP A 1 104 ? 3.936 7.488 -8.32 1 92.44 104 ASP A CA 1
ATOM 783 C C . ASP A 1 104 ? 4.297 6.594 -9.508 1 92.44 104 ASP A C 1
ATOM 785 O O . ASP A 1 104 ? 5.371 5.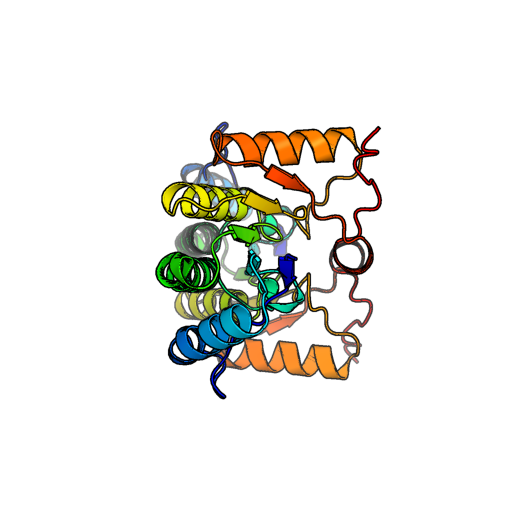988 -9.523 1 92.44 104 ASP A O 1
ATOM 789 N N . LYS A 1 105 ? 3.512 6.672 -10.5 1 93 105 LYS A N 1
ATOM 790 C CA . LYS A 1 105 ? 3.646 5.789 -11.648 1 93 105 LYS A CA 1
ATOM 791 C C . LYS A 1 105 ? 4.82 6.207 -12.531 1 93 105 LYS A C 1
ATOM 793 O O . LYS A 1 105 ? 5.055 7.402 -12.734 1 93 105 LYS A O 1
ATOM 798 N N . PRO A 1 106 ? 5.496 5.105 -13.07 1 94.56 106 PRO A N 1
ATOM 799 C CA . PRO A 1 106 ? 6.457 5.473 -14.109 1 94.56 106 PRO A CA 1
ATOM 800 C C . PRO A 1 106 ? 5.801 6.172 -15.297 1 94.56 106 PRO A C 1
ATOM 802 O O . PRO A 1 106 ? 4.75 5.734 -15.773 1 94.56 106 PRO A O 1
ATOM 805 N N . GLU A 1 107 ? 6.367 7.191 -15.797 1 93 107 GLU A N 1
ATOM 806 C CA . GLU A 1 107 ? 5.762 8 -16.859 1 93 107 GLU A CA 1
ATOM 807 C C . GLU A 1 107 ? 6.438 7.754 -18.203 1 93 107 GLU A C 1
ATOM 809 O O . GLU A 1 107 ? 6.082 8.375 -19.203 1 93 107 GLU A O 1
ATOM 814 N N . SER A 1 108 ? 7.449 6.961 -18.297 1 94.12 108 SER A N 1
ATOM 815 C CA . SER A 1 108 ? 8.172 6.57 -19.516 1 94.12 108 SER A CA 1
ATOM 816 C C . SER A 1 108 ? 8.68 5.137 -19.406 1 94.12 108 SER A C 1
ATOM 818 O O . SER A 1 108 ? 8.703 4.555 -18.312 1 94.12 108 SER A O 1
ATOM 820 N N . THR A 1 109 ? 9.039 4.617 -20.531 1 94.12 109 THR A N 1
ATOM 821 C CA . THR A 1 109 ? 9.648 3.291 -20.562 1 94.12 109 THR A CA 1
ATOM 822 C C . THR A 1 109 ? 10.93 3.27 -19.734 1 94.12 109 THR A C 1
ATOM 824 O O . THR A 1 109 ? 11.211 2.289 -19.031 1 94.12 109 THR A O 1
ATOM 827 N N . GLU A 1 110 ? 11.68 4.359 -19.812 1 96.56 110 GLU A N 1
ATOM 828 C CA . GLU A 1 110 ? 12.922 4.461 -19.047 1 96.56 110 GLU A CA 1
ATOM 829 C C . GLU A 1 110 ? 12.656 4.395 -17.547 1 96.56 110 GLU A C 1
ATOM 831 O O . GLU A 1 110 ? 13.344 3.676 -16.812 1 96.56 110 GLU A O 1
ATOM 836 N N . GLU A 1 111 ? 11.656 5.086 -17.094 1 96.25 111 GLU A N 1
ATOM 837 C CA . GLU A 1 111 ? 11.305 5.078 -15.672 1 96.25 111 GLU A CA 1
ATOM 838 C C . GLU A 1 111 ? 10.805 3.703 -15.242 1 96.25 111 GLU A C 1
ATOM 840 O O . GLU A 1 111 ? 11.078 3.256 -14.125 1 96.25 111 GLU A O 1
ATOM 845 N N . LEU A 1 112 ? 10.086 3.102 -16.156 1 96.44 112 LEU A N 1
ATOM 846 C CA . LEU A 1 112 ? 9.594 1.76 -15.859 1 96.44 112 LEU A CA 1
ATOM 847 C C . LEU A 1 112 ? 10.75 0.776 -15.719 1 96.44 112 LEU A C 1
ATOM 849 O O . LEU A 1 112 ? 10.781 -0.029 -14.789 1 96.44 112 LEU A O 1
ATOM 853 N N . VAL A 1 113 ? 11.719 0.806 -16.609 1 96.62 113 VAL A N 1
ATOM 854 C CA . VAL A 1 113 ? 12.883 -0.064 -16.578 1 96.62 113 VAL A CA 1
ATOM 855 C C . VAL A 1 113 ? 13.672 0.178 -15.281 1 96.62 113 VAL A C 1
ATOM 857 O O . VAL A 1 113 ? 14.102 -0.771 -14.625 1 96.62 113 VAL A O 1
ATOM 860 N N . GLU A 1 114 ? 13.805 1.446 -14.891 1 97.06 114 GLU A N 1
ATOM 861 C CA . GLU A 1 114 ? 14.5 1.78 -13.656 1 97.06 114 GLU A CA 1
ATOM 862 C C . GLU A 1 114 ? 13.781 1.19 -12.445 1 97.06 114 GLU A C 1
ATOM 864 O O . GLU A 1 114 ? 14.422 0.65 -11.539 1 97.06 114 GLU A O 1
ATOM 869 N N . TYR A 1 115 ? 12.492 1.326 -12.398 1 97.19 115 TYR A N 1
ATOM 870 C CA . TYR A 1 115 ? 11.688 0.742 -11.336 1 97.19 115 TYR A CA 1
ATOM 871 C C . TYR A 1 115 ? 11.898 -0.765 -11.25 1 97.19 115 TYR A C 1
ATOM 873 O O . TYR A 1 115 ? 12.164 -1.306 -10.18 1 97.19 115 TYR A O 1
ATOM 881 N N . MET A 1 116 ? 11.836 -1.4 -12.445 1 97.56 116 MET A N 1
ATOM 882 C CA . MET A 1 116 ? 12.008 -2.85 -12.492 1 97.56 116 MET A CA 1
ATOM 883 C C . MET A 1 116 ? 13.406 -3.244 -12.023 1 97.56 116 MET A C 1
ATOM 885 O O . MET A 1 116 ? 13.57 -4.25 -11.336 1 97.56 116 MET A O 1
ATOM 889 N N . GLN A 1 117 ? 14.383 -2.49 -12.383 1 98.38 117 GLN A N 1
ATOM 890 C CA . GLN A 1 117 ? 15.75 -2.766 -11.953 1 98.38 117 GLN A CA 1
ATOM 891 C C . GLN A 1 117 ? 15.883 -2.66 -10.438 1 98.38 117 GLN A C 1
ATOM 893 O O . GLN A 1 117 ? 16.547 -3.484 -9.805 1 98.38 117 GLN A O 1
ATOM 898 N N . GLU A 1 118 ? 15.258 -1.64 -9.883 1 98.06 118 GLU A N 1
ATOM 899 C CA . GLU A 1 118 ? 15.289 -1.488 -8.43 1 98.06 118 GLU A CA 1
ATOM 900 C C . GLU A 1 118 ? 14.641 -2.684 -7.738 1 98.06 118 GLU A C 1
ATOM 902 O O . GLU A 1 118 ? 15.164 -3.195 -6.75 1 98.06 118 GLU A O 1
ATOM 907 N N . VAL A 1 119 ? 13.547 -3.129 -8.211 1 98.62 119 VAL A N 1
ATOM 908 C CA . VAL A 1 119 ? 12.883 -4.293 -7.633 1 98.62 119 VAL A CA 1
ATOM 909 C C . VAL A 1 119 ? 13.781 -5.516 -7.762 1 98.62 119 VAL A C 1
ATOM 911 O O . VAL A 1 119 ? 13.898 -6.312 -6.824 1 98.62 119 VAL A O 1
ATOM 914 N N . ALA A 1 120 ? 14.484 -5.664 -8.93 1 98.75 120 ALA A N 1
ATOM 915 C CA . ALA A 1 120 ? 15.328 -6.824 -9.211 1 98.75 120 ALA A CA 1
ATOM 916 C C . ALA A 1 120 ? 16.453 -6.949 -8.195 1 98.75 120 ALA A C 1
ATOM 918 O O . ALA A 1 120 ? 16.891 -8.055 -7.875 1 98.75 120 ALA A O 1
ATOM 919 N N . THR A 1 121 ? 16.891 -5.855 -7.656 1 98.75 121 THR A N 1
ATOM 920 C CA . THR A 1 121 ? 17.953 -5.898 -6.668 1 98.75 121 THR A CA 1
ATOM 921 C C . THR A 1 121 ? 17.516 -6.656 -5.422 1 98.75 121 THR A C 1
ATOM 923 O O . THR A 1 121 ? 18.344 -7.191 -4.688 1 98.75 121 THR A O 1
ATOM 926 N N . ALA A 1 122 ? 16.234 -6.758 -5.145 1 98.81 122 ALA A N 1
ATOM 927 C CA . ALA A 1 122 ? 15.711 -7.406 -3.949 1 98.81 122 ALA A CA 1
ATOM 928 C C . ALA A 1 122 ? 15.523 -8.898 -4.176 1 98.81 122 ALA A C 1
ATOM 930 O O . ALA A 1 122 ? 15.352 -9.664 -3.223 1 98.81 122 ALA A O 1
ATOM 931 N N . CYS A 1 123 ? 15.5 -9.328 -5.383 1 98.88 123 CYS A N 1
ATOM 932 C CA . CYS A 1 123 ? 15.328 -10.734 -5.711 1 98.88 123 CYS A CA 1
ATOM 933 C C . CYS A 1 123 ? 16.219 -11.133 -6.883 1 98.88 123 CYS A C 1
ATOM 935 O O . CYS A 1 123 ? 15.734 -11.617 -7.906 1 98.88 123 CYS A O 1
ATOM 937 N N . PRO A 1 124 ? 17.484 -10.984 -6.758 1 98.81 124 PRO A N 1
ATOM 938 C CA . PRO A 1 124 ? 18.422 -11.102 -7.875 1 98.81 124 PRO A CA 1
ATOM 939 C C . PRO A 1 124 ? 18.484 -12.516 -8.445 1 98.81 124 PRO A C 1
ATOM 941 O O . PRO A 1 124 ? 18.938 -12.703 -9.578 1 98.81 124 PRO A O 1
ATOM 944 N N . ASN A 1 125 ? 18.031 -13.484 -7.762 1 98.81 125 ASN A N 1
ATOM 945 C CA . ASN A 1 125 ? 18.172 -14.867 -8.219 1 98.81 125 ASN A CA 1
ATOM 946 C C . ASN A 1 125 ? 16.828 -15.43 -8.695 1 98.81 125 ASN A C 1
ATOM 948 O O . ASN A 1 125 ? 16.719 -16.641 -8.93 1 98.81 125 ASN A O 1
ATOM 952 N N . THR A 1 126 ? 15.852 -14.664 -8.75 1 98.88 126 THR A N 1
ATOM 953 C CA . THR A 1 126 ? 14.516 -15.094 -9.148 1 98.88 126 THR A CA 1
ATOM 954 C C . THR A 1 126 ? 14.062 -14.352 -10.406 1 98.88 126 THR A C 1
ATOM 956 O O . THR A 1 126 ? 14.188 -13.125 -10.492 1 98.88 126 THR A O 1
ATOM 959 N N . PRO A 1 127 ? 13.539 -15.07 -11.492 1 98.75 127 PRO A N 1
ATOM 960 C CA . PRO A 1 127 ? 12.984 -14.367 -12.656 1 98.75 127 PRO A CA 1
ATOM 961 C C . PRO A 1 127 ? 11.953 -13.305 -12.266 1 98.75 127 PRO A C 1
ATOM 963 O O . PRO A 1 127 ? 11.094 -13.562 -11.422 1 98.75 127 PRO A O 1
ATOM 966 N N . LEU A 1 128 ? 12.125 -12.117 -12.844 1 98.5 128 LEU A N 1
ATOM 967 C CA . LEU A 1 128 ? 11.227 -11 -12.602 1 98.5 128 LEU A CA 1
ATOM 968 C C . LEU A 1 128 ? 10.391 -10.688 -13.844 1 98.5 128 LEU A C 1
ATOM 970 O O . LEU A 1 128 ? 10.938 -10.516 -14.938 1 98.5 128 LEU A O 1
ATOM 974 N N . PHE A 1 129 ? 9.039 -10.609 -13.633 1 96.94 129 PHE A N 1
ATOM 975 C CA . PHE A 1 129 ? 8.109 -10.344 -14.719 1 96.94 129 PHE A CA 1
ATOM 976 C C . PHE A 1 129 ? 7.359 -9.039 -14.492 1 96.94 129 PHE A C 1
ATOM 978 O O . PHE A 1 129 ? 6.914 -8.758 -13.383 1 96.94 129 PHE A O 1
ATOM 985 N N . TYR A 1 130 ? 7.289 -8.281 -15.562 1 95.88 130 TYR A N 1
ATOM 986 C CA . TYR A 1 130 ? 6.402 -7.125 -15.555 1 95.88 130 TYR A CA 1
ATOM 987 C C . TYR A 1 130 ? 4.977 -7.523 -15.914 1 95.88 130 TYR A C 1
ATOM 989 O O . TYR A 1 130 ? 4.73 -8.094 -16.969 1 95.88 130 TYR A O 1
ATOM 997 N N . TYR A 1 131 ? 4.152 -7.25 -14.992 1 93.06 131 TYR A N 1
ATOM 998 C CA . TYR A 1 131 ? 2.738 -7.496 -15.25 1 93.06 131 TYR A CA 1
ATOM 999 C C . TYR A 1 131 ? 2.055 -6.25 -15.789 1 93.06 131 TYR A C 1
ATOM 1001 O O . TYR A 1 131 ? 1.736 -5.328 -15.039 1 93.06 131 TYR A O 1
ATOM 1009 N N . HIS A 1 132 ? 1.808 -6.262 -17.078 1 91.44 132 HIS A N 1
ATOM 1010 C CA . HIS A 1 132 ? 1.199 -5.117 -17.75 1 91.44 132 HIS A CA 1
ATOM 1011 C C . HIS A 1 132 ? -0.32 -5.141 -17.609 1 91.44 132 HIS A C 1
ATOM 1013 O O . HIS A 1 132 ? -0.984 -6.027 -18.141 1 91.44 132 HIS A O 1
ATOM 1019 N N . TYR A 1 133 ? -0.821 -4.23 -16.906 1 91.25 133 TYR A N 1
ATOM 1020 C CA . TYR A 1 133 ? -2.248 -4.117 -16.625 1 91.25 133 TYR A CA 1
ATOM 1021 C C . TYR A 1 133 ? -2.689 -2.656 -16.641 1 91.25 133 TYR A C 1
ATOM 1023 O O . TYR A 1 133 ? -3.096 -2.119 -15.602 1 91.25 133 TYR A O 1
ATOM 1031 N N . PRO A 1 134 ? -2.848 -1.983 -17.766 1 90.12 134 PRO A N 1
ATOM 1032 C CA . PRO A 1 134 ? -3.006 -0.531 -17.875 1 90.12 134 PRO A CA 1
ATOM 1033 C C . PRO A 1 134 ? -4.355 -0.047 -17.344 1 90.12 134 PRO A C 1
ATOM 1035 O O . PRO A 1 134 ? -4.461 1.073 -16.844 1 90.12 134 PRO A O 1
ATOM 1038 N N . ILE A 1 135 ? -5.414 -0.792 -17.391 1 87.38 135 ILE A N 1
ATOM 1039 C CA . ILE A 1 135 ? -6.75 -0.36 -17 1 87.38 135 ILE A CA 1
ATOM 1040 C C . ILE A 1 135 ? -6.758 -0.028 -15.508 1 87.38 135 ILE A C 1
ATOM 1042 O O . ILE A 1 135 ? -7.473 0.879 -15.07 1 87.38 135 ILE A O 1
ATOM 1046 N N . LYS A 1 136 ? -5.898 -0.676 -14.703 1 88.25 136 LYS A N 1
ATOM 1047 C CA . LYS A 1 136 ? -5.891 -0.432 -13.258 1 88.25 136 LYS A CA 1
ATOM 1048 C C . LYS A 1 136 ? -4.668 0.378 -12.844 1 88.25 136 LYS A C 1
ATOM 1050 O O . LYS A 1 136 ? -4.727 1.158 -11.891 1 88.25 136 LYS A O 1
ATOM 1055 N N . THR A 1 137 ? -3.594 0.246 -13.609 1 89.75 137 THR A N 1
ATOM 1056 C CA . THR A 1 137 ? -2.357 0.877 -13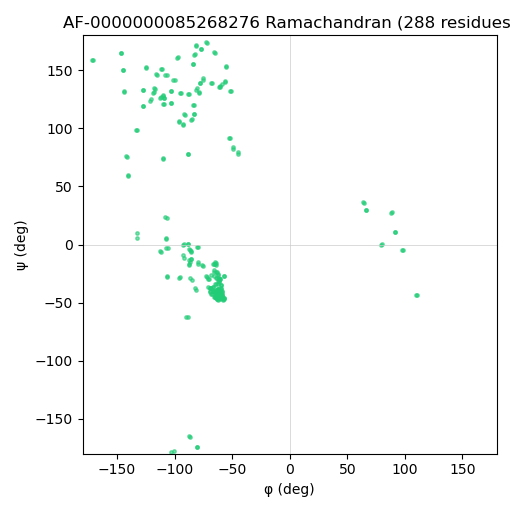.156 1 89.75 137 THR A CA 1
ATOM 1057 C C . THR A 1 137 ? -2.188 2.252 -13.797 1 89.75 137 THR A C 1
ATOM 1059 O O . THR A 1 137 ? -1.446 3.094 -13.289 1 89.75 137 THR A O 1
ATOM 1062 N N . GLY A 1 138 ? -2.771 2.422 -15.023 1 87.31 138 GLY A N 1
ATOM 1063 C CA . GLY A 1 138 ? -2.598 3.66 -15.766 1 87.31 138 GLY A CA 1
ATOM 1064 C C . GLY A 1 138 ? -1.264 3.74 -16.484 1 87.31 138 GLY A C 1
ATOM 1065 O O . GLY A 1 138 ? -0.92 4.781 -17.047 1 87.31 138 GLY A O 1
ATOM 1066 N N . VAL A 1 139 ? -0.454 2.77 -16.375 1 88.75 139 VAL A N 1
ATOM 1067 C CA . VAL A 1 139 ? 0.84 2.734 -17.047 1 88.75 139 VAL A CA 1
ATOM 1068 C C . VAL A 1 139 ? 0.691 2.07 -18.422 1 88.75 139 VAL A C 1
ATOM 1070 O O . VAL A 1 139 ? 0.416 0.871 -18.5 1 88.75 139 VAL A O 1
ATOM 1073 N N . GLN A 1 140 ? 0.834 2.768 -19.422 1 84.19 140 GLN A N 1
ATOM 1074 C CA . GLN A 1 140 ? 0.513 2.336 -20.781 1 84.19 140 GLN A CA 1
ATOM 1075 C C . GLN A 1 140 ? 1.73 1.721 -21.469 1 84.19 140 GLN A C 1
ATOM 1077 O O . GLN A 1 140 ? 1.606 1.104 -22.516 1 84.19 140 GLN A O 1
ATOM 1082 N N . HIS A 1 141 ? 2.963 1.791 -21.016 1 74.44 141 HIS A N 1
ATOM 1083 C CA . HIS A 1 141 ? 4.168 1.329 -21.703 1 74.44 141 HIS A CA 1
ATOM 1084 C C . HIS A 1 141 ? 4.406 -0.157 -21.453 1 74.44 141 HIS A C 1
ATOM 1086 O O . HIS A 1 141 ? 4.285 -0.629 -20.312 1 74.44 141 HIS A O 1
ATOM 1092 N N . SER A 1 142 ? 4.191 -0.982 -22.484 1 62.72 142 SER A N 1
ATOM 1093 C CA . SER A 1 142 ? 4.492 -2.406 -22.375 1 62.72 142 SER A CA 1
ATOM 1094 C C . SER A 1 142 ? 5.934 -2.699 -22.766 1 62.72 142 SER A C 1
ATOM 1096 O O . SER A 1 142 ? 6.539 -1.953 -23.531 1 62.72 142 SER A O 1
ATOM 1098 N N . SER A 1 143 ? 6.68 -3.439 -21.906 1 53.59 143 SER A N 1
ATOM 1099 C CA . SER A 1 143 ? 7.965 -3.91 -22.422 1 53.59 143 SER A CA 1
ATOM 1100 C C . SER A 1 143 ? 7.789 -4.637 -23.75 1 53.59 143 SER A C 1
ATOM 1102 O O . SER A 1 143 ? 7.016 -5.594 -23.844 1 53.59 143 SER A O 1
ATOM 1104 N N . ARG A 1 144 ? 7.891 -3.908 -24.953 1 43.47 144 ARG A N 1
ATOM 1105 C CA . ARG A 1 144 ? 7.969 -4.637 -26.219 1 43.47 144 ARG A CA 1
ATOM 1106 C C . ARG A 1 144 ? 8.953 -5.801 -26.125 1 43.47 144 ARG A C 1
ATOM 1108 O O . ARG A 1 144 ? 10.125 -5.605 -25.797 1 43.47 144 ARG A O 1
ATOM 1115 N N . SER A 1 145 ? 8.555 -6.938 -25.531 1 36.16 145 SER A N 1
ATOM 1116 C CA . SER A 1 145 ? 9.398 -8.094 -25.828 1 36.16 145 SER A CA 1
ATOM 1117 C C . SER A 1 145 ? 9.641 -8.234 -27.328 1 36.16 145 SER A C 1
ATOM 1119 O O . SER A 1 145 ? 8.695 -8.422 -28.094 1 36.16 145 SER A O 1
ATOM 1121 N N . SER A 1 146 ? 10.57 -7.551 -27.812 1 30.77 146 SER A N 1
ATOM 1122 C CA . SER A 1 146 ? 11.094 -8.047 -29.078 1 30.77 146 SER A CA 1
ATOM 1123 C C . SER A 1 146 ? 11.594 -9.484 -28.953 1 30.77 146 SER A C 1
ATOM 1125 O O . SER A 1 146 ? 12.188 -9.844 -27.922 1 30.77 146 SER A O 1
ATOM 1127 N N . MET B 1 1 ? -3.314 29.359 9.484 1 84.06 1 MET B N 1
ATOM 1128 C CA . MET B 1 1 ? -2.996 28.781 8.188 1 84.06 1 MET B CA 1
ATOM 1129 C C . MET B 1 1 ? -2.449 27.359 8.344 1 84.06 1 MET B C 1
ATOM 1131 O O . MET B 1 1 ? -1.667 27.094 9.258 1 84.06 1 MET B O 1
ATOM 1135 N N . MET B 1 2 ? -2.928 26.406 7.555 1 88.81 2 MET B N 1
ATOM 1136 C CA . MET B 1 2 ? -2.406 25.047 7.527 1 88.81 2 MET B CA 1
ATOM 1137 C C . MET B 1 2 ? -1.383 24.875 6.41 1 88.81 2 MET B C 1
ATOM 1139 O O . MET B 1 2 ? -1.609 25.312 5.281 1 88.81 2 MET B O 1
ATOM 1143 N N . ALA B 1 3 ? -0.259 24.328 6.75 1 94 3 ALA B N 1
ATOM 1144 C CA . ALA B 1 3 ? 0.792 24.141 5.75 1 94 3 ALA B CA 1
ATOM 1145 C C . ALA B 1 3 ? 0.954 22.656 5.395 1 94 3 ALA B C 1
ATOM 1147 O O . ALA B 1 3 ? 1.076 21.812 6.281 1 94 3 ALA B O 1
ATOM 1148 N N . PRO B 1 4 ? 0.879 22.344 4.062 1 95.81 4 PRO B N 1
ATOM 1149 C CA . PRO B 1 4 ? 1.413 21.031 3.691 1 95.81 4 PRO B CA 1
ATOM 1150 C C . PRO B 1 4 ? 2.896 20.875 4.023 1 95.81 4 PRO B C 1
ATOM 1152 O O . PRO B 1 4 ? 3.676 21.812 3.816 1 95.81 4 PRO B O 1
ATOM 1155 N N . THR B 1 5 ? 3.25 19.766 4.582 1 96.75 5 THR B N 1
ATOM 1156 C CA . THR B 1 5 ? 4.625 19.641 5.055 1 96.75 5 THR B CA 1
ATOM 1157 C C . THR B 1 5 ? 5.367 18.562 4.285 1 96.75 5 THR B C 1
ATOM 1159 O O . THR B 1 5 ? 4.781 17.531 3.918 1 96.75 5 THR B O 1
ATOM 1162 N N . PHE B 1 6 ? 6.633 18.797 4.09 1 96 6 PHE B N 1
ATOM 1163 C CA . PHE B 1 6 ? 7.48 17.766 3.477 1 96 6 PHE B CA 1
ATOM 1164 C C . PHE B 1 6 ? 7.969 16.781 4.52 1 96 6 PHE B C 1
ATOM 1166 O O . PHE B 1 6 ? 8.016 17.078 5.711 1 96 6 PHE B O 1
ATOM 1173 N N . THR B 1 7 ? 8.281 15.594 4.102 1 98 7 THR B N 1
ATOM 1174 C CA . THR B 1 7 ? 8.953 14.586 4.91 1 98 7 THR B CA 1
ATOM 1175 C C . THR B 1 7 ? 10.43 14.492 4.527 1 98 7 THR B C 1
ATOM 1177 O O . THR B 1 7 ? 10.766 14.18 3.383 1 98 7 THR B O 1
ATOM 1180 N N . PRO B 1 8 ? 11.32 14.711 5.48 1 98.06 8 PRO B N 1
ATOM 1181 C CA . PRO B 1 8 ? 12.742 14.633 5.145 1 98.06 8 PRO B CA 1
ATOM 1182 C C . PRO B 1 8 ? 13.25 13.203 5.031 1 98.06 8 PRO B C 1
ATOM 1184 O O . PRO B 1 8 ? 12.891 12.352 5.848 1 98.06 8 PRO B O 1
ATOM 1187 N N . PHE B 1 9 ? 14.07 13.008 4.031 1 98 9 PHE B N 1
ATOM 1188 C CA . PHE B 1 9 ? 14.711 11.719 3.814 1 98 9 PHE B CA 1
ATOM 1189 C C . PHE B 1 9 ? 16.219 11.867 3.752 1 98 9 PHE B C 1
ATOM 1191 O O . PHE B 1 9 ? 16.734 12.93 3.387 1 98 9 PHE B O 1
ATOM 1198 N N . LYS B 1 10 ? 16.891 10.758 4.129 1 97.94 10 LYS B N 1
ATOM 1199 C CA . LYS B 1 10 ? 18.328 10.656 3.881 1 97.94 10 LYS B CA 1
ATOM 1200 C C . LYS B 1 10 ? 18.609 10.219 2.445 1 97.94 10 LYS B C 1
ATOM 1202 O O . LYS B 1 10 ? 17.688 9.82 1.725 1 97.94 10 LYS B O 1
ATOM 1207 N N . ASP B 1 11 ? 19.859 10.273 2.051 1 95.56 11 ASP B N 1
ATOM 1208 C CA . ASP B 1 11 ? 20.25 9.945 0.683 1 95.56 11 ASP B CA 1
ATOM 1209 C C . ASP B 1 11 ? 19.922 8.492 0.356 1 95.56 11 ASP B C 1
ATOM 1211 O O . ASP B 1 11 ? 19.656 8.148 -0.798 1 95.56 11 ASP B O 1
ATOM 1215 N N . ASN B 1 12 ? 19.875 7.68 1.38 1 94.12 12 ASN B N 1
ATOM 1216 C CA . ASN B 1 12 ? 19.656 6.258 1.149 1 94.12 12 ASN B CA 1
ATOM 1217 C C . ASN B 1 12 ? 18.172 5.918 1.123 1 94.12 12 ASN B C 1
ATOM 1219 O O . ASN B 1 12 ? 17.797 4.746 1.037 1 94.12 12 ASN B O 1
ATOM 1223 N N . GLY B 1 13 ? 17.281 6.891 1.294 1 94.38 13 GLY B N 1
ATOM 1224 C CA . GLY B 1 13 ? 15.844 6.664 1.187 1 94.38 13 GLY B CA 1
ATOM 1225 C C . GLY B 1 13 ? 15.172 6.469 2.531 1 94.38 13 GLY B C 1
ATOM 1226 O O . GLY B 1 13 ? 13.945 6.359 2.605 1 94.38 13 GLY B O 1
ATOM 1227 N N . SER B 1 14 ? 16.016 6.438 3.59 1 97.06 14 SER B N 1
ATOM 1228 C CA . SER B 1 14 ? 15.414 6.305 4.91 1 97.06 14 SER B CA 1
ATOM 1229 C C . SER B 1 14 ? 14.945 7.652 5.441 1 97.06 14 SER B C 1
ATOM 1231 O O . SER B 1 14 ? 15.367 8.703 4.945 1 97.06 14 SER B O 1
ATOM 1233 N N . LEU B 1 15 ? 14.109 7.668 6.418 1 98.38 15 LEU B N 1
ATOM 1234 C CA . LEU B 1 15 ? 13.57 8.883 7.016 1 98.38 15 LEU B CA 1
ATOM 1235 C C . LEU B 1 15 ? 14.656 9.664 7.746 1 98.38 15 LEU B C 1
ATOM 1237 O O . LEU B 1 15 ? 15.5 9.078 8.422 1 98.38 15 LEU B O 1
ATOM 1241 N N . ASN B 1 16 ? 14.664 10.938 7.625 1 98.56 16 ASN B N 1
ATOM 1242 C CA . ASN B 1 16 ? 15.5 11.852 8.398 1 98.56 16 ASN B CA 1
ATOM 1243 C C . ASN B 1 16 ? 14.672 12.672 9.383 1 98.56 16 ASN B C 1
ATOM 1245 O O . ASN B 1 16 ? 14.555 13.883 9.242 1 98.56 16 ASN B O 1
ATOM 1249 N N . LEU B 1 17 ? 14.25 12.023 10.438 1 98.5 17 LEU B N 1
ATOM 1250 C CA . LEU B 1 17 ? 13.289 12.617 11.359 1 98.5 17 LEU B CA 1
ATOM 1251 C C . LEU B 1 17 ? 13.969 13.648 12.25 1 98.5 17 LEU B C 1
ATOM 1253 O O . LEU B 1 17 ? 13.297 14.477 12.875 1 98.5 17 LEU B O 1
ATOM 1257 N N . GLU B 1 18 ? 15.219 13.633 12.352 1 98.25 18 GLU B N 1
ATOM 1258 C CA . GLU B 1 18 ? 15.969 14.547 13.211 1 98.25 18 GLU B CA 1
ATOM 1259 C C . GLU B 1 18 ? 15.828 15.984 12.727 1 98.25 18 GLU B C 1
ATOM 1261 O O . GLU B 1 18 ? 16.125 16.922 13.477 1 98.25 18 GLU B O 1
ATOM 1266 N N . LEU B 1 19 ? 15.391 16.203 11.516 1 98.12 19 LEU B N 1
ATOM 1267 C CA . LEU B 1 19 ? 15.266 17.547 10.938 1 98.12 19 LEU B CA 1
ATOM 1268 C C . LEU B 1 19 ? 13.922 18.172 11.297 1 98.12 19 LEU B C 1
ATOM 1270 O O . LEU B 1 19 ? 13.734 19.375 11.133 1 98.12 19 LEU B O 1
ATOM 1274 N N . ILE B 1 20 ? 13 17.406 11.758 1 98.12 20 ILE B N 1
ATOM 1275 C CA . ILE B 1 20 ? 11.617 17.844 11.914 1 98.12 20 ILE B CA 1
ATOM 1276 C C . ILE B 1 20 ? 11.531 18.891 13.016 1 98.12 20 ILE B C 1
ATOM 1278 O O . ILE B 1 20 ? 10.852 19.906 12.867 1 98.12 20 ILE B O 1
ATOM 1282 N N . PRO B 1 21 ? 12.289 18.781 14.109 1 98.12 21 PRO B N 1
ATOM 1283 C CA . PRO B 1 21 ? 12.188 19.812 15.148 1 98.12 21 PRO B CA 1
ATOM 1284 C C . PRO B 1 21 ? 12.586 21.203 14.641 1 98.12 21 PRO B C 1
ATOM 1286 O O . PRO B 1 21 ? 11.883 22.188 14.906 1 98.12 21 PRO B O 1
ATOM 1289 N N . ALA B 1 22 ? 13.617 21.312 13.938 1 98.31 22 ALA B N 1
ATOM 1290 C CA . ALA B 1 22 ? 14.008 22.594 13.375 1 98.31 22 ALA B CA 1
ATOM 1291 C C . ALA B 1 22 ? 12.953 23.109 12.398 1 98.31 22 ALA B C 1
ATOM 1293 O O . ALA B 1 22 ? 12.672 24.312 12.352 1 98.31 22 ALA B O 1
ATOM 1294 N N . TYR B 1 23 ? 12.422 22.25 11.562 1 98.19 23 TYR B N 1
ATOM 1295 C CA . TYR B 1 23 ? 11.383 22.562 10.594 1 98.19 23 TYR B CA 1
ATOM 1296 C C . TYR B 1 23 ? 10.141 23.109 11.281 1 98.19 23 TYR B C 1
ATOM 1298 O O . TYR B 1 23 ? 9.625 24.156 10.883 1 98.19 23 TYR B O 1
ATOM 1306 N N . THR B 1 24 ? 9.727 22.5 12.336 1 98.19 24 THR B N 1
ATOM 1307 C CA . THR B 1 24 ? 8.516 22.938 13.023 1 98.19 24 THR B CA 1
ATOM 1308 C C . THR B 1 24 ? 8.75 24.266 13.734 1 98.19 24 THR B C 1
ATOM 1310 O O . THR B 1 24 ? 7.855 25.109 13.797 1 98.19 24 THR B O 1
ATOM 1313 N N . LYS B 1 25 ? 9.914 24.469 14.289 1 98.25 25 LYS B N 1
ATOM 1314 C CA . LYS B 1 25 ? 10.234 25.75 14.898 1 98.25 25 LYS B CA 1
ATOM 1315 C C . LYS B 1 25 ? 10.164 26.875 13.867 1 98.25 25 LYS B C 1
ATOM 1317 O O . LYS B 1 25 ? 9.688 27.969 14.172 1 98.25 25 LYS B O 1
ATOM 1322 N N . HIS B 1 26 ? 10.68 26.609 12.742 1 98 26 HIS B N 1
ATOM 1323 C CA . HIS B 1 26 ? 10.609 27.594 11.656 1 98 26 HIS B CA 1
ATOM 1324 C C . HIS B 1 26 ? 9.164 27.938 11.32 1 98 26 HIS B C 1
ATOM 1326 O O . HIS B 1 26 ? 8.836 29.109 11.133 1 98 26 HIS B O 1
ATOM 1332 N N . LEU B 1 27 ? 8.281 26.938 11.242 1 97.62 27 LEU B N 1
ATOM 1333 C CA . LEU B 1 27 ? 6.871 27.172 10.969 1 97.62 27 LEU B CA 1
ATOM 1334 C C . LEU B 1 27 ? 6.246 28.031 12.062 1 97.62 27 LEU B C 1
ATOM 1336 O O . LEU B 1 27 ? 5.5 28.969 11.773 1 97.62 27 LEU B O 1
ATOM 1340 N N . GLN B 1 28 ? 6.621 27.734 13.234 1 97.69 28 GLN B N 1
ATOM 1341 C CA . GLN B 1 28 ? 6.137 28.516 14.367 1 97.69 28 GLN B CA 1
ATOM 1342 C C . GLN B 1 28 ? 6.543 29.984 14.242 1 97.69 28 GLN B C 1
ATOM 1344 O O . GLN B 1 28 ? 5.711 30.875 14.406 1 97.69 28 GLN B O 1
ATOM 1349 N N . GLN B 1 29 ? 7.73 30.203 13.938 1 97.81 29 GLN B N 1
ATOM 1350 C CA . GLN B 1 29 ? 8.273 31.547 13.82 1 97.81 29 GLN B CA 1
ATOM 1351 C C . GLN B 1 29 ? 7.633 32.312 12.656 1 97.81 29 GLN B C 1
ATOM 1353 O O . GLN B 1 29 ? 7.523 33.531 12.688 1 97.81 29 GLN B O 1
ATOM 1358 N N . SER B 1 30 ? 7.203 31.562 11.711 1 97.38 30 SER B N 1
ATOM 1359 C CA . SER B 1 30 ? 6.586 32.156 10.531 1 97.38 30 SER B CA 1
ATOM 1360 C C . SER B 1 30 ? 5.094 32.375 10.734 1 97.38 30 SER B C 1
ATOM 1362 O O . SER B 1 30 ? 4.387 32.781 9.812 1 97.38 30 SER B O 1
ATOM 1364 N N . GLY B 1 31 ? 4.582 31.969 11.789 1 97.12 31 GLY B N 1
ATOM 1365 C CA . GLY B 1 31 ? 3.191 32.219 12.125 1 97.12 31 GLY B CA 1
ATOM 1366 C C . GLY B 1 31 ? 2.256 31.125 11.664 1 97.12 31 GLY B C 1
ATOM 1367 O O . GLY B 1 31 ? 1.035 31.281 11.68 1 97.12 31 GLY B O 1
ATOM 1368 N N . VAL B 1 32 ? 2.838 30.016 11.227 1 97.25 32 VAL B N 1
ATOM 1369 C CA . VAL B 1 32 ? 2.029 28.875 10.797 1 97.25 32 VAL B CA 1
ATOM 1370 C C . VAL B 1 32 ? 1.519 28.109 12.016 1 97.25 32 VAL B C 1
ATOM 1372 O O . VAL B 1 32 ? 2.295 27.766 12.906 1 97.25 32 VAL B O 1
ATOM 1375 N N . LYS B 1 33 ? 0.204 27.828 12.031 1 97.19 33 LYS B N 1
ATOM 1376 C CA . LYS B 1 33 ? -0.386 27.25 13.234 1 97.19 33 LYS B CA 1
ATOM 1377 C C . LYS B 1 33 ? -0.831 25.797 12.992 1 97.19 33 LYS B C 1
ATOM 1379 O O . LYS B 1 33 ? -1.242 25.109 13.922 1 97.19 33 LYS B O 1
ATOM 1384 N N . GLY B 1 34 ? -0.761 25.312 11.773 1 98.06 34 GLY B N 1
ATOM 1385 C CA . GLY B 1 34 ? -1.214 23.953 11.469 1 98.06 34 GLY B CA 1
ATOM 1386 C C . GLY B 1 34 ? -0.375 23.281 10.406 1 98.06 34 GLY B C 1
ATOM 1387 O O . GLY B 1 34 ? 0.191 23.938 9.531 1 98.06 34 GLY B O 1
ATOM 1388 N N . ALA B 1 35 ? -0.324 22 10.539 1 98.25 35 ALA B N 1
ATOM 1389 C CA . ALA B 1 35 ? 0.445 21.188 9.594 1 98.25 35 ALA B CA 1
ATOM 1390 C C . ALA B 1 35 ? -0.404 20.062 9.023 1 98.25 35 ALA B C 1
ATOM 1392 O O . ALA B 1 35 ? -1.166 19.422 9.75 1 98.25 35 ALA B O 1
ATOM 1393 N N . TRP B 1 36 ? -0.321 19.938 7.727 1 98.12 36 TRP B N 1
ATOM 1394 C CA . TRP B 1 36 ? -0.805 18.75 7.023 1 98.12 36 TRP B CA 1
ATOM 1395 C C . TRP B 1 36 ? 0.33 17.766 6.77 1 98.12 36 TRP B C 1
ATOM 1397 O O . TRP B 1 36 ? 1.15 17.969 5.871 1 98.12 36 TRP B O 1
ATOM 1407 N N . VAL B 1 37 ? 0.288 16.688 7.562 1 98.38 37 VAL B N 1
ATOM 1408 C CA . VAL B 1 37 ? 1.398 15.75 7.617 1 98.38 37 VAL B CA 1
ATOM 1409 C C . VAL B 1 37 ? 1.073 14.516 6.77 1 98.38 37 VAL B C 1
ATOM 1411 O O . VAL B 1 37 ? -0.069 14.055 6.754 1 98.38 37 VAL B O 1
ATOM 1414 N N . ASN B 1 38 ? 2.055 14.008 6.098 1 98.25 38 ASN B N 1
ATOM 1415 C CA . ASN B 1 38 ? 1.912 12.797 5.301 1 98.25 38 ASN B CA 1
ATOM 1416 C C . ASN B 1 38 ? 0.975 13.016 4.113 1 98.25 38 ASN B C 1
ATOM 1418 O O . ASN B 1 38 ? 0.222 12.117 3.738 1 98.25 38 ASN B O 1
ATOM 1422 N N . GLY B 1 39 ? 0.908 14.234 3.596 1 96.25 39 GLY B N 1
ATOM 1423 C CA . GLY B 1 39 ? 0.204 14.484 2.348 1 96.25 39 GLY B CA 1
ATOM 1424 C C . GLY B 1 39 ? 1.022 14.133 1.119 1 96.25 39 GLY B C 1
ATOM 1425 O O . GLY B 1 39 ? 2.096 13.531 1.232 1 96.25 39 GLY B O 1
ATOM 1426 N N . THR B 1 40 ? 0.526 14.43 -0.043 1 93 40 THR B N 1
ATOM 1427 C CA . THR B 1 40 ? 1.245 14.156 -1.282 1 93 40 THR B CA 1
ATOM 1428 C C . THR B 1 40 ? 2.572 14.906 -1.314 1 93 40 THR B C 1
ATOM 1430 O O . THR B 1 40 ? 3.598 14.352 -1.71 1 93 40 THR B O 1
ATOM 1433 N N . VAL B 1 41 ? 2.553 16.109 -0.837 1 92.12 41 VAL B N 1
ATOM 1434 C CA . VAL B 1 41 ? 3.781 16.875 -0.7 1 92.12 41 VAL B CA 1
ATOM 1435 C C . VAL B 1 41 ? 4.738 16.172 0.251 1 92.12 41 VAL B C 1
ATOM 1437 O O . VAL B 1 41 ? 5.957 16.203 0.058 1 92.12 41 VAL B O 1
ATOM 1440 N N . GLY B 1 42 ? 4.234 15.508 1.208 1 94.88 42 GLY B N 1
ATOM 1441 C CA . GLY B 1 42 ? 4.988 14.758 2.199 1 94.88 42 GLY B CA 1
ATOM 1442 C C . GLY B 1 42 ? 5.43 13.391 1.702 1 94.88 42 GLY B C 1
ATOM 1443 O O . GLY B 1 42 ? 6.039 12.617 2.447 1 94.88 42 GLY B O 1
ATOM 1444 N N . GLU B 1 43 ? 5.078 13.016 0.5 1 94.75 43 GLU B N 1
ATOM 1445 C CA . GLU B 1 43 ? 5.508 11.781 -0.145 1 94.75 43 GLU B CA 1
ATOM 1446 C C . GLU B 1 43 ? 5 10.555 0.61 1 94.75 43 GLU B C 1
ATOM 1448 O O . GLU B 1 43 ? 5.711 9.555 0.741 1 94.75 43 GLU B O 1
ATOM 1453 N N . CYS B 1 44 ? 3.855 10.625 1.129 1 95.94 44 CYS B N 1
ATOM 1454 C CA . CYS B 1 44 ? 3.326 9.523 1.929 1 95.94 44 CYS B CA 1
ATOM 1455 C C . CYS B 1 44 ? 3.301 8.227 1.128 1 95.94 44 CYS B C 1
ATOM 1457 O O . CYS B 1 44 ? 3.52 7.148 1.679 1 95.94 44 CYS B O 1
ATOM 1459 N N . MET B 1 45 ? 3.195 8.273 -0.187 1 95.06 45 MET B N 1
ATOM 1460 C CA . MET B 1 45 ? 2.992 7.07 -0.984 1 95.06 45 MET B CA 1
ATOM 1461 C C . MET B 1 45 ? 4.324 6.402 -1.312 1 95.06 45 MET B C 1
ATOM 1463 O O . MET B 1 45 ? 4.352 5.293 -1.845 1 95.06 45 MET B O 1
ATOM 1467 N N . SER B 1 46 ? 5.41 7.051 -0.954 1 96.44 46 SER B N 1
ATOM 1468 C CA . SER B 1 46 ? 6.715 6.406 -1.062 1 96.44 46 SER B CA 1
ATOM 1469 C C . SER B 1 46 ? 7.098 5.707 0.238 1 96.44 46 SER B C 1
ATOM 1471 O O . SER B 1 46 ? 8.125 5.035 0.307 1 96.44 46 SER B O 1
ATOM 1473 N N . MET B 1 47 ? 6.227 5.785 1.199 1 98 47 MET B N 1
ATOM 1474 C CA . MET B 1 47 ? 6.539 5.273 2.531 1 98 47 MET B CA 1
ATOM 1475 C C . MET B 1 47 ? 5.691 4.051 2.857 1 98 47 MET B C 1
ATOM 1477 O O . MET B 1 47 ? 4.555 3.932 2.389 1 98 47 MET B O 1
ATOM 1481 N N . THR B 1 48 ? 6.266 3.195 3.682 1 98.19 48 THR B N 1
ATOM 1482 C CA . THR B 1 48 ? 5.52 2.078 4.25 1 98.19 48 THR B CA 1
ATOM 1483 C C . THR B 1 48 ? 4.613 2.551 5.383 1 98.19 48 THR B C 1
ATOM 1485 O O . THR B 1 48 ? 4.762 3.672 5.875 1 98.19 48 THR B O 1
ATOM 1488 N N . VAL B 1 49 ? 3.701 1.658 5.824 1 98.69 49 VAL B N 1
ATOM 1489 C CA . VAL B 1 49 ? 2.805 1.976 6.93 1 98.69 49 VAL B CA 1
ATOM 1490 C C . VAL B 1 49 ? 3.619 2.293 8.18 1 98.69 49 VAL B C 1
ATOM 1492 O O . VAL B 1 49 ? 3.393 3.314 8.836 1 98.69 49 VAL B O 1
ATOM 1495 N N . PRO B 1 50 ? 4.652 1.547 8.539 1 98.75 50 PRO B N 1
ATOM 1496 C CA . PRO B 1 50 ? 5.453 1.906 9.711 1 98.75 50 PRO B CA 1
ATOM 1497 C C . PRO B 1 50 ? 6.145 3.26 9.562 1 98.75 50 PRO B C 1
ATOM 1499 O O . PRO B 1 50 ? 6.219 4.031 10.523 1 98.75 50 PRO B O 1
ATOM 1502 N N . GLU B 1 51 ? 6.613 3.572 8.391 1 98.75 51 GLU B N 1
ATOM 1503 C CA . GLU B 1 51 ? 7.266 4.863 8.18 1 98.75 51 GLU B CA 1
ATOM 1504 C C . GLU B 1 51 ? 6.277 6.012 8.344 1 98.75 51 GLU B C 1
ATOM 1506 O O . GLU B 1 51 ? 6.594 7.027 8.969 1 98.75 51 GLU B O 1
ATOM 1511 N N . ARG B 1 52 ? 5.102 5.844 7.746 1 98.81 52 ARG B N 1
ATOM 1512 C CA . ARG B 1 52 ? 4.074 6.871 7.879 1 98.81 52 ARG B CA 1
ATOM 1513 C C . ARG B 1 52 ? 3.693 7.086 9.336 1 98.81 52 ARG B C 1
ATOM 1515 O O . ARG B 1 52 ? 3.475 8.219 9.773 1 98.81 52 ARG B O 1
ATOM 1522 N N . LYS B 1 53 ? 3.709 6.027 10.117 1 98.88 53 LYS B N 1
ATOM 1523 C CA . LYS B 1 53 ? 3.43 6.133 11.547 1 98.88 53 LYS B CA 1
ATOM 1524 C C . LYS B 1 53 ? 4.543 6.887 12.273 1 98.88 53 LYS B C 1
ATOM 1526 O O . LYS B 1 53 ? 4.273 7.738 13.117 1 98.88 53 LYS B O 1
ATOM 1531 N N . GLU B 1 54 ? 5.742 6.59 11.922 1 98.81 54 GLU B N 1
ATOM 1532 C CA . GLU B 1 54 ? 6.871 7.254 12.562 1 98.81 54 GLU B CA 1
ATOM 1533 C C . GLU B 1 54 ? 6.852 8.758 12.297 1 98.81 54 GLU B C 1
ATOM 1535 O O . GLU B 1 54 ? 7.125 9.555 13.203 1 98.81 54 GLU B O 1
ATOM 1540 N N . VAL B 1 55 ? 6.527 9.133 11.086 1 98.88 55 VAL B N 1
ATOM 1541 C CA . VAL B 1 55 ? 6.449 10.555 10.75 1 98.88 55 VAL B CA 1
ATOM 1542 C C . VAL B 1 55 ? 5.348 11.219 11.57 1 98.88 55 VAL B C 1
ATOM 1544 O O . VAL B 1 55 ? 5.566 12.273 12.172 1 98.88 55 VAL B O 1
ATOM 1547 N N . ALA B 1 56 ? 4.199 10.586 11.617 1 98.81 56 ALA B N 1
ATOM 1548 C CA . ALA B 1 56 ? 3.078 11.117 12.391 1 98.81 56 ALA B CA 1
ATOM 1549 C C . ALA B 1 56 ? 3.461 11.305 13.852 1 98.81 56 ALA B C 1
ATOM 1551 O O . ALA B 1 56 ? 3.195 12.359 14.445 1 98.81 56 ALA B O 1
ATOM 1552 N N . GLU B 1 57 ? 4.109 10.297 14.414 1 98.88 57 GLU B N 1
ATOM 1553 C CA . GLU B 1 57 ? 4.539 10.352 15.812 1 98.88 57 GLU B CA 1
ATOM 1554 C C . GLU B 1 57 ? 5.48 11.531 16.047 1 98.88 57 GLU B C 1
ATOM 1556 O O . GLU B 1 57 ? 5.344 12.25 17.031 1 98.88 57 GLU B O 1
ATOM 1561 N N . THR B 1 58 ? 6.387 11.688 15.18 1 98.81 58 THR B N 1
ATOM 1562 C CA . THR B 1 58 ? 7.387 12.742 15.32 1 98.81 58 THR B CA 1
ATOM 1563 C C . THR B 1 58 ? 6.734 14.117 15.266 1 98.81 58 THR B C 1
ATOM 1565 O O . THR B 1 58 ? 7.07 15 16.062 1 98.81 58 THR B O 1
ATOM 1568 N N . TRP B 1 59 ? 5.777 14.289 14.391 1 98.69 59 TRP B N 1
ATOM 1569 C CA . TRP B 1 59 ? 5.086 15.57 14.258 1 98.69 59 TRP B CA 1
ATOM 1570 C C . TRP B 1 59 ? 4.223 15.844 15.484 1 98.69 59 TRP B C 1
ATOM 1572 O O . TRP B 1 59 ? 4.184 16.969 15.984 1 98.69 59 TRP B O 1
ATOM 1582 N N . ILE B 1 60 ? 3.572 14.836 15.977 1 98.75 60 ILE B N 1
ATOM 1583 C CA . ILE B 1 60 ? 2.689 15.016 17.125 1 98.75 60 ILE B CA 1
ATOM 1584 C C . ILE B 1 60 ? 3.508 15.422 18.344 1 98.75 60 ILE B C 1
ATOM 1586 O O . ILE B 1 60 ? 3.049 16.219 19.172 1 98.75 60 ILE B O 1
ATOM 1590 N N . LYS B 1 61 ? 4.699 14.938 18.453 1 98.38 61 LYS B N 1
ATOM 1591 C CA . LYS B 1 61 ? 5.586 15.305 19.547 1 98.38 61 LYS B CA 1
ATOM 1592 C C . LYS B 1 61 ? 5.945 16.797 19.5 1 98.38 61 LYS B C 1
ATOM 1594 O O . LYS B 1 61 ? 6.422 17.359 20.484 1 98.38 61 LYS B O 1
ATOM 1599 N N . ARG B 1 62 ? 5.719 17.438 18.328 1 98.12 62 ARG B N 1
ATOM 1600 C CA . ARG B 1 62 ? 6.086 18.828 18.125 1 98.12 62 ARG B CA 1
ATOM 1601 C C . ARG B 1 62 ? 4.852 19.719 18.125 1 98.12 62 ARG B C 1
ATOM 1603 O O . ARG B 1 62 ? 4.883 20.828 17.562 1 98.12 62 ARG B O 1
ATOM 1610 N N . ARG B 1 63 ? 3.775 19.312 18.703 1 97.25 63 ARG B N 1
ATOM 1611 C CA . ARG B 1 63 ? 2.51 20.031 18.625 1 97.25 63 ARG B CA 1
ATOM 1612 C C . ARG B 1 63 ? 2.609 21.375 19.328 1 97.25 63 ARG B C 1
ATOM 1614 O O . ARG B 1 63 ? 1.804 22.281 19.062 1 97.25 63 ARG B O 1
ATOM 1621 N N . ALA B 1 64 ? 3.57 21.562 20.281 1 97.62 64 ALA B N 1
ATOM 1622 C CA . ALA B 1 64 ? 3.785 22.859 20.906 1 97.62 64 ALA B CA 1
ATOM 1623 C C . ALA B 1 64 ? 4.211 23.906 19.875 1 97.62 64 ALA B C 1
ATOM 1625 O O . ALA B 1 64 ? 3.885 25.078 20 1 97.62 64 ALA B O 1
ATOM 1626 N N . ASP B 1 65 ? 4.914 23.5 18.828 1 98.12 65 ASP B N 1
ATOM 1627 C CA . ASP B 1 65 ? 5.367 24.375 17.75 1 98.12 65 ASP B CA 1
ATOM 1628 C C . ASP B 1 65 ? 4.258 24.609 16.719 1 98.12 65 ASP B C 1
ATOM 1630 O O . ASP B 1 65 ? 4.117 25.719 16.203 1 98.12 65 ASP B O 1
ATOM 1634 N N . VAL B 1 66 ? 3.516 23.609 16.469 1 98.06 66 VAL B N 1
ATOM 1635 C CA . VAL B 1 66 ? 2.436 23.625 15.484 1 98.06 66 VAL B CA 1
ATOM 1636 C C . VAL B 1 66 ? 1.182 23 16.094 1 98.06 66 VAL B C 1
ATOM 1638 O O . VAL B 1 66 ? 0.972 21.781 15.984 1 98.06 66 VAL B O 1
ATOM 1641 N N . PRO B 1 67 ? 0.302 23.781 16.547 1 98.06 67 PRO B N 1
ATOM 1642 C CA . PRO B 1 67 ? -0.74 23.312 17.469 1 98.06 67 PRO B CA 1
ATOM 1643 C C . PRO B 1 67 ? -1.79 22.453 16.781 1 98.06 67 PRO B C 1
ATOM 1645 O O . PRO B 1 67 ? -2.459 21.641 17.438 1 98.06 67 PRO B O 1
ATOM 1648 N N . THR B 1 68 ? -2.018 22.641 15.484 1 98.69 68 THR B N 1
ATOM 1649 C CA . THR B 1 68 ? -3.004 21.859 14.75 1 98.69 68 THR B CA 1
ATOM 1650 C C . THR B 1 68 ? -2.322 20.906 13.773 1 98.69 68 THR B C 1
ATOM 1652 O O . THR B 1 68 ? -1.565 21.344 12.906 1 98.69 68 THR B O 1
ATOM 1655 N N . ILE B 1 69 ? -2.613 19.609 13.977 1 98.62 69 ILE B N 1
ATOM 1656 C CA . ILE B 1 69 ? -1.967 18.625 13.117 1 98.62 69 ILE B CA 1
ATOM 1657 C C . ILE B 1 69 ? -3.021 17.719 12.5 1 98.62 69 ILE B C 1
ATOM 1659 O O . ILE B 1 69 ? -3.781 17.062 13.219 1 98.62 69 ILE B O 1
ATOM 1663 N N . ILE B 1 70 ? -3.111 17.719 11.18 1 98.69 70 ILE B N 1
ATOM 1664 C CA . ILE B 1 70 ? -3.902 16.781 10.391 1 98.69 70 ILE B CA 1
ATOM 1665 C C . ILE B 1 70 ? -2.984 15.727 9.766 1 98.69 70 ILE B C 1
ATOM 1667 O O . ILE B 1 70 ? -1.938 16.062 9.211 1 98.69 70 ILE B O 1
ATOM 1671 N N . ILE B 1 71 ? -3.365 14.461 9.898 1 98.75 71 ILE B N 1
ATOM 1672 C CA . ILE B 1 71 ? -2.541 13.367 9.383 1 98.75 71 ILE B CA 1
ATOM 1673 C C . ILE B 1 71 ? -3.248 12.695 8.211 1 98.75 71 ILE B C 1
ATOM 1675 O O . ILE B 1 71 ? -4.395 12.258 8.336 1 98.75 71 ILE B O 1
ATOM 1679 N N . HIS B 1 72 ? -2.58 12.578 7.125 1 98.69 72 HIS B N 1
ATOM 1680 C CA . HIS B 1 72 ? -3.104 11.859 5.969 1 98.69 72 HIS B CA 1
ATOM 1681 C C . HIS B 1 72 ? -2.895 10.352 6.121 1 98.69 72 HIS B C 1
ATOM 1683 O O . HIS B 1 72 ? -1.797 9.906 6.461 1 98.69 72 HIS B O 1
ATOM 1689 N N . CYS B 1 73 ? -3.908 9.43 5.867 1 97.94 73 CYS B N 1
ATOM 1690 C CA . CYS B 1 73 ? -3.861 7.992 6.137 1 97.94 73 CYS B CA 1
ATOM 1691 C C . CYS B 1 73 ? -4.348 7.195 4.93 1 97.94 73 CYS B C 1
ATOM 1693 O O . CYS B 1 73 ? -4.438 5.969 4.988 1 97.94 73 CYS B O 1
ATOM 1695 N N . GLY B 1 74 ? -4.582 7.656 3.744 1 96.06 74 GLY B N 1
ATOM 1696 C CA . GLY B 1 74 ? -5.199 6.961 2.625 1 96.06 74 GLY B CA 1
ATOM 1697 C C . GLY B 1 74 ? -4.199 6.512 1.576 1 96.06 74 GLY B C 1
ATOM 1698 O O . GLY B 1 74 ? -2.992 6.488 1.829 1 96.06 74 GLY B O 1
ATOM 1699 N N . GLY B 1 75 ? -4.766 5.883 0.48 1 94.56 75 GLY B N 1
ATOM 1700 C CA . GLY B 1 75 ? -3.943 5.488 -0.653 1 94.56 75 GLY B CA 1
ATOM 1701 C C . GLY B 1 75 ? -3.779 3.984 -0.774 1 94.56 75 GLY B C 1
ATOM 1702 O O . GLY B 1 75 ? -3.873 3.43 -1.871 1 94.56 75 GLY B O 1
ATOM 1703 N N . GLY B 1 76 ? -3.537 3.289 0.328 1 95.88 76 GLY B N 1
ATOM 1704 C CA . GLY B 1 76 ? -3.387 1.843 0.367 1 95.88 76 GLY B CA 1
ATOM 1705 C C . GLY B 1 76 ? -4.703 1.11 0.538 1 95.88 76 GLY B C 1
ATOM 1706 O O . GLY B 1 76 ? -5.77 1.673 0.282 1 95.88 76 GLY B O 1
ATOM 1707 N N . CYS B 1 77 ? -4.648 -0.144 0.885 1 96.69 77 CYS B N 1
ATOM 1708 C CA . CYS B 1 77 ? -5.859 -0.92 1.128 1 96.69 77 CYS B CA 1
ATOM 1709 C C . CYS B 1 77 ? -6.609 -0.394 2.346 1 96.69 77 CYS B C 1
ATOM 1711 O O . CYS B 1 77 ? -6.066 0.39 3.125 1 96.69 77 CYS B O 1
ATOM 1713 N N . LEU B 1 78 ? -7.84 -0.825 2.463 1 97.56 78 LEU B N 1
ATOM 1714 C CA . LEU B 1 78 ? -8.695 -0.354 3.549 1 97.56 78 LEU B CA 1
ATOM 1715 C C . LEU B 1 78 ? -8.078 -0.683 4.906 1 97.56 78 LEU B C 1
ATOM 1717 O O . LEU B 1 78 ? -8.086 0.151 5.812 1 97.56 78 LEU B O 1
ATOM 1721 N N . LYS B 1 79 ? -7.508 -1.815 5.055 1 97.88 79 LYS B N 1
ATOM 1722 C CA . LYS B 1 79 ? -6.922 -2.234 6.324 1 97.88 79 LYS B CA 1
ATOM 1723 C C . LYS B 1 79 ? -5.758 -1.33 6.723 1 97.88 79 LYS B C 1
ATOM 1725 O O . LYS B 1 79 ? -5.648 -0.922 7.879 1 97.88 79 LYS B O 1
ATOM 1730 N N . ASP B 1 80 ? -4.926 -1.08 5.773 1 98.44 80 ASP B N 1
ATOM 1731 C CA . ASP B 1 80 ? -3.814 -0.171 6.035 1 98.44 80 ASP B CA 1
ATOM 1732 C C . ASP B 1 80 ? -4.32 1.222 6.406 1 98.44 80 ASP B C 1
ATOM 1734 O O . ASP B 1 80 ? -3.795 1.854 7.328 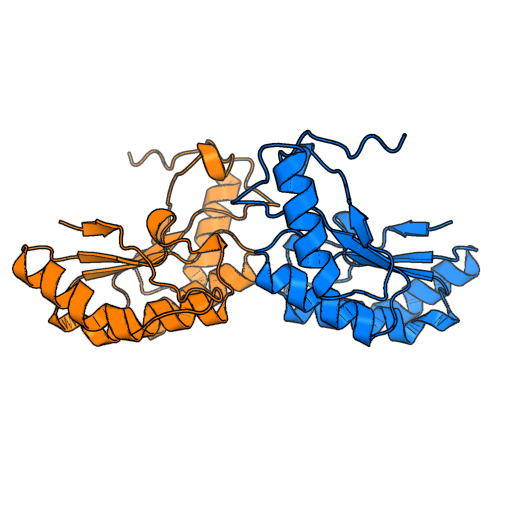1 98.44 80 ASP B O 1
ATOM 1738 N N . THR B 1 81 ? -5.309 1.714 5.629 1 98.62 81 THR B N 1
ATOM 1739 C CA . THR B 1 81 ? -5.879 3.029 5.898 1 98.62 81 THR B CA 1
ATOM 1740 C C . THR B 1 81 ? -6.48 3.082 7.301 1 98.62 81 THR B C 1
ATOM 1742 O O . THR B 1 81 ? -6.27 4.047 8.039 1 98.62 81 THR B O 1
ATOM 1745 N N . GLN B 1 82 ? -7.164 2.033 7.652 1 98.75 82 GLN B N 1
ATOM 1746 C CA . GLN B 1 82 ? -7.762 1.968 8.984 1 98.75 82 GLN B CA 1
ATOM 1747 C C . GLN B 1 82 ? -6.691 1.909 10.062 1 98.75 82 GLN B C 1
ATOM 1749 O O . GLN B 1 82 ? -6.84 2.514 11.133 1 98.75 82 GLN B O 1
ATOM 1754 N N . GLU B 1 83 ? -5.684 1.186 9.812 1 98.81 83 GLU B N 1
ATOM 1755 C CA . GLU B 1 83 ? -4.578 1.12 10.766 1 98.81 83 GLU B CA 1
ATOM 1756 C C . GLU B 1 83 ? -3.961 2.498 10.992 1 98.81 83 GLU B C 1
ATOM 1758 O O . GLU B 1 83 ? -3.736 2.902 12.133 1 98.81 83 GLU B O 1
ATOM 1763 N N . LEU B 1 84 ? -3.742 3.186 9.953 1 98.88 84 LEU B N 1
ATOM 1764 C CA . LEU B 1 84 ? -3.166 4.523 10.047 1 98.88 84 LEU B CA 1
ATOM 1765 C C . LEU B 1 84 ? -4.129 5.488 10.727 1 98.88 84 LEU B C 1
ATOM 1767 O O . LEU B 1 84 ? -3.715 6.316 11.539 1 98.88 84 LEU B O 1
ATOM 1771 N N . ALA B 1 85 ? -5.387 5.367 10.398 1 98.94 85 ALA B N 1
ATOM 1772 C CA . ALA B 1 85 ? -6.398 6.23 11 1 98.94 85 ALA B CA 1
ATOM 1773 C C . ALA B 1 85 ? -6.492 5.992 12.508 1 98.94 85 ALA B C 1
ATOM 1775 O O . ALA B 1 85 ? -6.551 6.941 13.289 1 98.94 85 ALA B O 1
ATOM 1776 N N . ARG B 1 86 ? -6.512 4.75 12.906 1 98.88 86 ARG B N 1
ATOM 1777 C CA . ARG B 1 86 ? -6.535 4.402 14.32 1 98.88 86 ARG B CA 1
ATOM 1778 C C . ARG B 1 86 ? -5.305 4.953 15.039 1 98.88 86 ARG B C 1
ATOM 1780 O O . ARG B 1 86 ? -5.414 5.48 16.141 1 98.88 86 ARG B O 1
ATOM 1787 N N . HIS B 1 87 ? -4.23 4.797 14.445 1 98.94 87 HIS B N 1
ATOM 1788 C CA . HIS B 1 87 ? -2.973 5.293 14.992 1 98.94 87 HIS B CA 1
ATOM 1789 C C . HIS B 1 87 ? -3.004 6.809 15.156 1 98.94 87 HIS B C 1
ATOM 1791 O O . HIS B 1 87 ? -2.59 7.336 16.188 1 98.94 87 HIS B O 1
ATOM 1797 N N . ALA B 1 88 ? -3.506 7.508 14.164 1 98.94 88 ALA B N 1
ATOM 1798 C CA . ALA B 1 88 ? -3.604 8.961 14.211 1 98.94 88 ALA B CA 1
ATOM 1799 C C . ALA B 1 88 ? -4.496 9.414 15.359 1 98.94 88 ALA B C 1
ATOM 1801 O O . ALA B 1 88 ? -4.148 10.336 16.109 1 98.94 88 ALA B O 1
ATOM 1802 N N . GLU B 1 89 ? -5.605 8.773 15.508 1 98.94 89 GLU B N 1
ATOM 1803 C CA . GLU B 1 89 ? -6.496 9.109 16.609 1 98.94 89 GLU B CA 1
ATOM 1804 C C . GLU B 1 89 ? -5.832 8.852 17.953 1 98.94 89 GLU B C 1
ATOM 1806 O O . GLU B 1 89 ? -5.918 9.672 18.875 1 98.94 89 GLU B O 1
ATOM 1811 N N . ALA B 1 90 ? -5.152 7.727 18.031 1 98.94 90 ALA B N 1
ATOM 1812 C CA . ALA B 1 90 ? -4.488 7.375 19.281 1 98.94 90 ALA B CA 1
ATOM 1813 C C . ALA B 1 90 ? -3.439 8.414 19.672 1 98.94 90 ALA B C 1
ATOM 1815 O O . ALA B 1 90 ? -3.199 8.664 20.844 1 98.94 90 ALA B O 1
ATOM 1816 N N . LEU B 1 91 ? -2.842 9.062 18.703 1 98.81 91 LEU B N 1
ATOM 1817 C CA . LEU B 1 91 ? -1.817 10.086 18.922 1 98.81 91 LEU B CA 1
ATOM 1818 C C . LEU B 1 91 ? -2.447 11.422 19.297 1 98.81 91 LEU B C 1
ATOM 1820 O O . LEU B 1 91 ? -1.748 12.344 19.719 1 98.81 91 LEU B O 1
ATOM 1824 N N . GLY B 1 92 ? -3.742 11.484 19.047 1 98.75 92 GLY B N 1
ATOM 1825 C CA . GLY B 1 92 ? -4.422 12.742 19.344 1 98.75 92 GLY B CA 1
ATOM 1826 C C . GLY B 1 92 ? -4.387 13.719 18.188 1 98.75 92 GLY B C 1
ATOM 1827 O O . GLY B 1 92 ? -4.414 14.938 18.391 1 98.75 92 GLY B O 1
ATOM 1828 N N . ALA B 1 93 ? -4.293 13.273 16.984 1 98.81 93 ALA B N 1
ATOM 1829 C CA . ALA B 1 93 ? -4.352 14.148 15.812 1 98.81 93 ALA B CA 1
ATOM 1830 C C . ALA B 1 93 ? -5.637 14.977 15.812 1 98.81 93 ALA B C 1
ATOM 1832 O O . ALA B 1 93 ? -6.672 14.523 16.312 1 98.81 93 ALA B O 1
ATOM 1833 N N . ASP B 1 94 ? -5.598 16.156 15.172 1 98.75 94 ASP B N 1
ATOM 1834 C CA . ASP B 1 94 ? -6.75 17.047 15.117 1 98.75 94 ASP B CA 1
ATOM 1835 C C . ASP B 1 94 ? -7.672 16.688 13.953 1 98.75 94 ASP B C 1
ATOM 1837 O O . ASP B 1 94 ? -8.797 17.188 13.875 1 98.75 94 ASP B O 1
ATOM 1841 N N . GLY B 1 95 ? -7.211 15.875 13.086 1 98.75 95 GLY B N 1
ATOM 1842 C CA . GLY B 1 95 ? -7.953 15.359 11.945 1 98.75 95 GLY B CA 1
ATOM 1843 C C . GLY B 1 95 ? -7.227 14.258 11.203 1 98.75 95 GLY B C 1
ATOM 1844 O O . GLY B 1 95 ? -6.008 14.117 11.328 1 98.75 95 GLY B O 1
ATOM 1845 N N . VAL B 1 96 ? -8.031 13.516 10.484 1 98.81 96 VAL B N 1
ATOM 1846 C CA . VAL B 1 96 ? -7.543 12.477 9.578 1 98.81 96 VAL B CA 1
ATOM 1847 C C . VAL B 1 96 ? -8.016 12.773 8.156 1 98.81 96 VAL B C 1
ATOM 1849 O O . VAL B 1 96 ? -9.195 13.031 7.93 1 98.81 96 VAL B O 1
ATOM 1852 N N . ALA B 1 97 ? -7.062 12.867 7.262 1 98.12 97 ALA B N 1
ATOM 1853 C CA . ALA B 1 97 ? -7.398 13.023 5.848 1 98.12 97 ALA B CA 1
ATOM 1854 C C . ALA B 1 97 ? -7.137 11.742 5.074 1 98.12 97 ALA B C 1
ATOM 1856 O O . ALA B 1 97 ? -6.199 11 5.383 1 98.12 97 ALA B O 1
ATOM 1857 N N . VAL B 1 98 ? -7.996 11.484 4.062 1 97.38 98 VAL B N 1
ATOM 1858 C CA . VAL B 1 98 ? -7.809 10.242 3.311 1 97.38 98 VAL B CA 1
ATOM 1859 C C . VAL B 1 98 ? -8.141 10.484 1.837 1 97.38 98 VAL B C 1
ATOM 1861 O O . VAL B 1 98 ? -9.102 11.18 1.515 1 97.38 98 VAL B O 1
ATOM 1864 N N . PHE B 1 99 ? -7.336 10.086 1.006 1 92.56 99 PHE B N 1
ATOM 1865 C CA . PHE B 1 99 ? -7.875 9.766 -0.311 1 92.56 99 PHE B CA 1
ATOM 1866 C C . PHE B 1 99 ? -8.133 8.266 -0.437 1 92.56 99 PHE B C 1
ATOM 1868 O O . PHE B 1 99 ? -7.633 7.477 0.362 1 92.56 99 PHE B O 1
ATOM 1875 N N . PRO B 1 100 ? -8.977 7.902 -1.43 1 92.88 100 PRO B N 1
ATOM 1876 C CA . PRO B 1 100 ? -9.438 6.512 -1.497 1 92.88 100 PRO B CA 1
ATOM 1877 C C . PRO B 1 100 ? -8.336 5.555 -1.955 1 92.88 100 PRO B C 1
ATOM 1879 O O . PRO B 1 100 ? -7.227 5.984 -2.277 1 92.88 100 PRO B O 1
ATOM 1882 N N . CYS B 1 101 ? -8.672 4.234 -1.891 1 94.19 101 CYS B N 1
ATOM 1883 C CA . CYS B 1 101 ? -7.785 3.201 -2.412 1 94.19 101 CYS B CA 1
ATOM 1884 C C . CYS B 1 101 ? -7.457 3.455 -3.877 1 94.19 101 CYS B C 1
ATOM 1886 O O . CYS B 1 101 ? -8.328 3.838 -4.66 1 94.19 101 CYS B O 1
ATOM 1888 N N . LEU B 1 102 ? -6.273 3.215 -4.207 1 93.75 102 LEU B N 1
ATOM 1889 C CA . LEU B 1 102 ? -5.793 3.594 -5.531 1 93.75 102 LEU B CA 1
ATOM 1890 C C . LEU B 1 102 ? -6.082 2.498 -6.547 1 93.75 102 LEU B C 1
ATOM 1892 O O . LEU B 1 102 ? -6.215 2.773 -7.742 1 93.75 102 LEU B O 1
ATOM 1896 N N . PHE B 1 103 ? -6.121 1.279 -6.055 1 93.44 103 PHE B N 1
ATOM 1897 C CA . PHE B 1 103 ? -6.324 0.181 -6.988 1 93.44 103 PHE B CA 1
ATOM 1898 C C . PHE B 1 103 ? -7.812 -0.118 -7.156 1 93.44 103 PHE B C 1
ATOM 1900 O O . PHE B 1 103 ? -8.344 -0.033 -8.266 1 93.44 103 PHE B O 1
ATOM 1907 N N . ASP B 1 104 ? -8.445 -0.53 -6.016 1 92.19 104 ASP B N 1
ATOM 1908 C CA . ASP B 1 104 ? -9.891 -0.736 -6.043 1 92.19 104 ASP B CA 1
ATOM 1909 C C . ASP B 1 104 ? -10.633 0.557 -5.715 1 92.19 104 ASP B C 1
ATOM 1911 O O . ASP B 1 104 ? -11.25 0.674 -4.652 1 92.19 104 ASP B O 1
ATOM 1915 N N . LYS B 1 105 ? -10.719 1.421 -6.664 1 93.12 105 LYS B N 1
ATOM 1916 C CA . LYS B 1 105 ? -11.266 2.76 -6.48 1 93.12 105 LYS B CA 1
ATOM 1917 C C . LYS B 1 105 ? -12.789 2.721 -6.383 1 93.12 105 LYS B C 1
ATOM 1919 O O . LYS B 1 105 ? -13.445 1.964 -7.105 1 93.12 105 LYS B O 1
ATOM 1924 N N . PRO B 1 106 ? -13.273 3.598 -5.457 1 94.38 106 PRO B N 1
ATOM 1925 C CA . PRO B 1 106 ? -14.727 3.766 -5.527 1 94.38 106 PRO B CA 1
ATOM 1926 C C . PRO B 1 106 ? -15.195 4.262 -6.891 1 94.38 106 PRO B C 1
ATOM 1928 O O . PRO B 1 106 ? -14.602 5.184 -7.457 1 94.38 106 PRO B O 1
ATOM 1931 N N . GLU B 1 107 ? -16.25 3.738 -7.406 1 93 107 GLU B N 1
ATOM 1932 C CA . GLU B 1 107 ? -16.703 4.051 -8.758 1 93 107 GLU B CA 1
ATOM 1933 C C . GLU B 1 107 ? -17.953 4.922 -8.734 1 93 107 GLU B C 1
ATOM 1935 O O . GLU B 1 107 ? -18.5 5.27 -9.781 1 93 107 GLU B O 1
ATOM 1940 N N . SER B 1 108 ? -18.516 5.246 -7.609 1 94.06 108 SER B N 1
ATOM 1941 C CA . SER B 1 108 ? -19.672 6.105 -7.402 1 94.06 108 SER B CA 1
ATOM 1942 C C . SER B 1 108 ? -19.562 6.879 -6.094 1 94.06 108 SER B C 1
ATOM 1944 O O . SER B 1 108 ? -18.719 6.559 -5.246 1 94.06 108 SER B O 1
ATOM 1946 N N . THR B 1 109 ? -20.375 7.883 -5.988 1 94.06 109 THR B N 1
ATOM 1947 C CA . THR B 1 109 ? -20.438 8.633 -4.742 1 94.06 109 THR B CA 1
ATOM 1948 C C . THR B 1 109 ? -20.844 7.727 -3.584 1 94.06 109 THR B C 1
ATOM 1950 O O . THR B 1 109 ? -20.328 7.855 -2.475 1 94.06 109 THR B O 1
ATOM 1953 N N . GLU B 1 110 ? -21.75 6.805 -3.873 1 96.5 110 GLU B N 1
ATOM 1954 C CA . GLU B 1 110 ? -22.203 5.871 -2.848 1 96.5 110 GLU B CA 1
ATOM 1955 C C . GLU B 1 110 ? -21.062 4.996 -2.35 1 96.5 110 GLU B C 1
ATOM 1957 O O . GLU B 1 110 ? -20.891 4.805 -1.142 1 96.5 110 GLU B O 1
ATOM 1962 N N . GLU B 1 111 ? -20.266 4.5 -3.24 1 96.25 111 GLU B N 1
ATOM 1963 C CA . GLU B 1 111 ? -19.125 3.674 -2.869 1 96.25 111 GLU B CA 1
ATOM 1964 C C . GLU B 1 111 ? -18.078 4.484 -2.1 1 96.25 111 GLU B C 1
ATOM 1966 O O . GLU B 1 111 ? -17.453 3.971 -1.169 1 96.25 111 GLU B O 1
ATOM 1971 N N . LEU B 1 112 ? -17.938 5.719 -2.525 1 96.44 112 LEU B N 1
ATOM 1972 C CA . LEU B 1 112 ? -17 6.59 -1.825 1 96.44 112 LEU B CA 1
ATOM 1973 C C . LEU B 1 112 ? -17.469 6.848 -0.394 1 96.44 112 LEU B C 1
ATOM 1975 O O . LEU B 1 112 ? -16.672 6.777 0.542 1 96.44 112 LEU B O 1
ATOM 1979 N N . VAL B 1 113 ? -18.719 7.117 -0.186 1 96.56 113 VAL B N 1
ATOM 1980 C CA . VAL B 1 113 ? -19.297 7.355 1.136 1 96.56 113 VAL B CA 1
ATOM 1981 C C . VAL B 1 113 ? -19.125 6.109 2.002 1 96.56 113 VAL B C 1
ATOM 1983 O O . VAL B 1 113 ? -18.75 6.203 3.17 1 96.56 113 VAL B O 1
ATOM 1986 N N . GLU B 1 114 ? -19.359 4.938 1.415 1 97.06 114 GLU B N 1
ATOM 1987 C CA . GLU B 1 114 ? -19.188 3.686 2.145 1 97.06 114 GLU B CA 1
ATOM 1988 C C . GLU B 1 114 ? -17.734 3.498 2.584 1 97.06 114 GLU B C 1
ATOM 1990 O O . GLU B 1 114 ? -17.484 3.088 3.717 1 97.06 114 GLU B O 1
ATOM 1995 N N . TYR B 1 115 ? -16.812 3.766 1.7 1 97.12 115 TYR B N 1
ATOM 1996 C CA . TYR B 1 115 ? -15.398 3.697 2.021 1 97.12 115 TYR B CA 1
ATOM 1997 C C . TYR B 1 115 ? -15.055 4.625 3.182 1 97.12 115 TYR B C 1
ATOM 1999 O O . TYR B 1 115 ? -14.414 4.207 4.148 1 97.12 115 TYR B O 1
ATOM 2007 N N . MET B 1 116 ? -15.562 5.867 3.072 1 97.5 116 MET B N 1
ATOM 2008 C CA . MET B 1 116 ? -15.289 6.848 4.117 1 97.5 116 MET B CA 1
ATOM 2009 C C . MET B 1 116 ? -15.891 6.406 5.449 1 97.5 116 MET B C 1
ATOM 2011 O O . MET B 1 116 ? -15.281 6.598 6.504 1 97.5 116 MET B O 1
ATOM 2015 N N . GLN B 1 117 ? -17.047 5.82 5.414 1 98.38 117 GLN B N 1
ATOM 2016 C CA . GLN B 1 117 ? -17.688 5.328 6.629 1 98.38 117 GLN B CA 1
ATOM 2017 C C . GLN B 1 117 ? -16.859 4.215 7.27 1 98.38 117 GLN B C 1
ATOM 2019 O O . GLN B 1 117 ? -16.703 4.172 8.492 1 98.38 117 GLN B O 1
ATOM 2024 N N . GLU B 1 118 ? -16.359 3.34 6.43 1 98.06 118 GLU B N 1
ATOM 2025 C CA . GLU B 1 118 ? -15.523 2.268 6.949 1 98.06 118 GLU B CA 1
ATOM 2026 C C . GLU B 1 118 ? -14.266 2.824 7.617 1 98.06 118 GLU B C 1
ATOM 2028 O O . GLU B 1 118 ? -13.875 2.369 8.695 1 98.06 118 GLU B O 1
ATOM 2033 N N . VAL B 1 119 ? -13.641 3.762 7.035 1 98.62 119 VAL B N 1
ATOM 2034 C CA . VAL B 1 119 ? -12.461 4.375 7.629 1 98.62 119 VAL B CA 1
ATOM 2035 C C . VAL B 1 119 ? -12.828 5.043 8.953 1 98.62 119 VAL B C 1
ATOM 2037 O O . VAL B 1 119 ? -12.094 4.938 9.938 1 98.62 119 VAL B O 1
ATOM 2040 N N . ALA B 1 120 ? -14.023 5.715 9 1 98.75 120 ALA B N 1
ATOM 2041 C CA . ALA B 1 120 ? -14.469 6.465 10.172 1 98.75 120 ALA B CA 1
ATOM 2042 C C . ALA B 1 120 ? -14.617 5.551 11.391 1 98.75 120 ALA B C 1
ATOM 2044 O O . ALA B 1 120 ? -14.406 5.98 12.523 1 98.75 120 ALA B O 1
ATOM 2045 N N . THR B 1 121 ? -14.906 4.312 11.156 1 98.75 121 THR B N 1
ATOM 2046 C CA . THR B 1 121 ? -15.047 3.379 12.266 1 98.75 121 THR B CA 1
ATOM 2047 C C . THR B 1 121 ? -13.727 3.207 13.008 1 98.75 121 THR B C 1
ATOM 2049 O O . THR B 1 121 ? -13.711 2.852 14.188 1 98.75 121 THR B O 1
ATOM 2052 N N . ALA B 1 122 ? -12.617 3.469 12.383 1 98.81 122 ALA B N 1
ATOM 2053 C CA . ALA B 1 122 ? -11.297 3.279 12.977 1 98.81 122 ALA B CA 1
ATOM 2054 C C . ALA B 1 122 ? -10.859 4.523 13.742 1 98.81 122 ALA B C 1
ATOM 2056 O O . ALA B 1 122 ? -9.914 4.473 14.539 1 98.81 122 ALA B O 1
ATOM 2057 N N . CYS B 1 123 ? -11.469 5.621 13.516 1 98.88 123 CYS B N 1
ATOM 2058 C CA . CYS B 1 123 ? -11.141 6.867 14.195 1 98.88 123 CYS B CA 1
ATOM 2059 C C . CYS B 1 123 ? -12.398 7.656 14.531 1 98.88 123 CYS B C 1
ATOM 2061 O O . CYS B 1 123 ? -12.547 8.805 14.109 1 98.88 123 CYS B O 1
ATOM 2063 N N . PRO B 1 124 ? -13.273 7.109 15.289 1 98.81 124 PRO B N 1
ATOM 2064 C CA . PRO B 1 124 ? -14.617 7.656 15.492 1 98.81 124 PRO B CA 1
ATOM 2065 C C . PRO B 1 124 ? -14.609 8.992 16.234 1 98.81 124 PRO B C 1
ATOM 2067 O O . PRO B 1 124 ? -15.586 9.742 16.172 1 98.81 124 PRO B O 1
ATOM 2070 N N . ASN B 1 125 ? -13.57 9.336 16.859 1 98.81 125 ASN B N 1
ATOM 2071 C CA . ASN B 1 125 ? -13.547 10.547 17.672 1 98.81 125 ASN B CA 1
ATOM 2072 C C . ASN B 1 125 ? -12.719 11.648 17.016 1 98.81 125 ASN B C 1
ATOM 2074 O O . ASN B 1 125 ? -12.445 12.68 17.641 1 98.81 125 ASN B O 1
ATOM 2078 N N . THR B 1 126 ? -12.258 11.445 15.867 1 98.88 126 THR B N 1
ATOM 2079 C CA . THR B 1 126 ? -11.414 12.391 15.148 1 98.88 126 THR B CA 1
ATOM 2080 C C . THR B 1 126 ? -12.094 12.844 13.852 1 98.88 126 THR B C 1
ATOM 2082 O O . THR B 1 126 ? -12.594 12.016 13.094 1 98.88 126 THR B O 1
ATOM 2085 N N . PRO B 1 127 ? -12.172 14.219 13.547 1 98.75 127 PRO B N 1
ATOM 2086 C CA . PRO B 1 127 ? -12.703 14.656 12.258 1 98.75 127 PRO B CA 1
ATOM 2087 C C . PRO B 1 127 ? -12.023 13.969 11.07 1 98.75 127 PRO B C 1
ATOM 2089 O O . PRO B 1 127 ? -10.797 13.836 11.055 1 98.75 127 PRO B O 1
ATOM 2092 N N . LEU B 1 128 ? -12.867 13.477 10.156 1 98.5 128 LEU B N 1
ATOM 2093 C CA . LEU B 1 128 ? -12.391 12.797 8.953 1 98.5 128 LEU B CA 1
ATOM 2094 C C . LEU B 1 128 ? -12.656 13.641 7.711 1 98.5 128 LEU B C 1
ATOM 2096 O O . LEU B 1 128 ? -13.781 14.086 7.484 1 98.5 128 LEU B O 1
ATOM 2100 N N . PHE B 1 129 ? -11.562 13.844 6.902 1 96.94 129 PHE B N 1
ATOM 2101 C CA . PHE B 1 129 ? -11.641 14.656 5.695 1 96.94 129 PHE B CA 1
ATOM 2102 C C . PHE B 1 129 ? -11.344 13.812 4.457 1 96.94 129 PHE B C 1
ATOM 2104 O O . PHE B 1 129 ? -10.398 13.016 4.457 1 96.94 129 PHE B O 1
ATOM 2111 N N . TYR B 1 130 ? -12.188 14 3.467 1 95.69 130 TYR B N 1
ATOM 2112 C CA . TYR B 1 130 ? -11.883 13.445 2.152 1 95.69 130 TYR B CA 1
ATOM 2113 C C . TYR B 1 130 ? -10.953 14.375 1.375 1 95.69 130 TYR B C 1
ATOM 2115 O O . TYR B 1 130 ? -11.281 15.539 1.149 1 95.69 130 TYR B O 1
ATOM 2123 N N . TYR B 1 131 ? -9.859 13.812 1.07 1 92.75 131 TYR B N 1
ATOM 2124 C CA . TYR B 1 131 ? -8.922 14.57 0.244 1 92.75 131 TYR B CA 1
ATOM 2125 C C . TYR B 1 131 ? -9.133 14.266 -1.234 1 92.75 131 TYR B C 1
ATOM 2127 O O . TYR B 1 131 ? -8.688 13.227 -1.731 1 92.75 131 TYR B O 1
ATOM 2135 N N . HIS B 1 132 ? -9.766 15.188 -1.9 1 91.06 132 HIS B N 1
ATOM 2136 C CA . HIS B 1 132 ? -10.086 15.016 -3.312 1 91.06 132 HIS B CA 1
ATOM 2137 C C . HIS B 1 132 ? -8.898 15.391 -4.195 1 91.06 132 HIS B C 1
ATOM 2139 O O . HIS B 1 132 ? -8.523 16.562 -4.266 1 91.06 132 HIS B O 1
ATOM 2145 N N . TYR B 1 133 ? -8.352 14.469 -4.824 1 90.88 133 TYR B N 1
ATOM 2146 C CA . TYR B 1 133 ? -7.188 14.625 -5.688 1 90.88 133 TYR B CA 1
ATOM 2147 C C . TYR B 1 133 ? -7.301 13.742 -6.926 1 90.88 133 TYR B C 1
ATOM 2149 O O . TYR B 1 133 ? -6.512 12.812 -7.109 1 90.88 133 TYR B O 1
ATOM 2157 N N . PRO B 1 134 ? -8.102 14.078 -7.941 1 89.94 134 PRO B N 1
ATOM 2158 C CA . PRO B 1 134 ? -8.477 13.18 -9.039 1 89.94 134 PRO B CA 1
ATOM 2159 C C . PRO B 1 134 ? -7.316 12.898 -9.992 1 89.94 134 PRO B C 1
ATOM 2161 O O . PRO B 1 134 ? -7.25 11.82 -10.586 1 89.94 134 PRO B O 1
ATOM 2164 N N . ILE B 1 135 ? -6.371 13.758 -10.188 1 87.19 135 ILE B N 1
ATOM 2165 C CA . ILE B 1 135 ? -5.281 13.586 -11.148 1 87.19 135 ILE B CA 1
ATOM 2166 C C . ILE B 1 135 ? -4.43 12.383 -10.75 1 87.19 135 ILE B C 1
ATOM 2168 O O . ILE B 1 135 ? -3.916 11.672 -11.609 1 87.19 135 ILE B O 1
ATOM 2172 N N . LYS B 1 136 ? -4.344 12.055 -9.453 1 8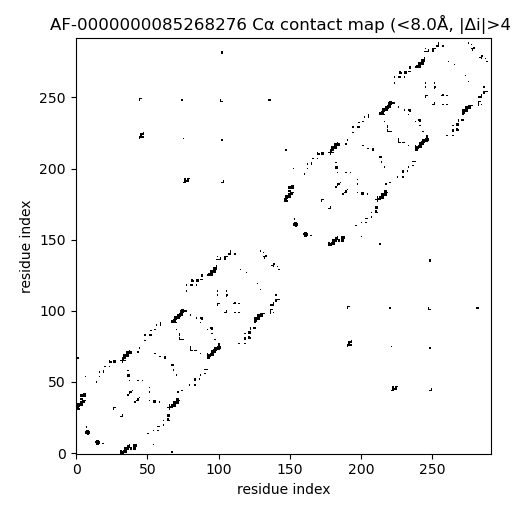8.25 136 LYS B N 1
ATOM 2173 C CA . LYS B 1 136 ? -3.51 10.945 -9.008 1 88.25 136 LYS B CA 1
ATOM 2174 C C . LYS B 1 136 ? -4.363 9.75 -8.594 1 88.25 136 LYS B C 1
ATOM 2176 O O . LYS B 1 136 ? -3.941 8.594 -8.742 1 88.25 136 LYS B O 1
ATOM 2181 N N . THR B 1 137 ? -5.586 10.023 -8.164 1 89.62 137 THR B N 1
ATOM 2182 C CA . THR B 1 137 ? -6.375 8.922 -7.617 1 89.62 137 THR B CA 1
ATOM 2183 C C . THR B 1 137 ? -7.301 8.344 -8.68 1 89.62 137 THR B C 1
ATOM 2185 O O . THR B 1 137 ? -7.762 7.203 -8.547 1 89.62 137 THR B O 1
ATOM 2188 N N . GLY B 1 138 ? -7.715 9.203 -9.656 1 87.38 138 GLY B N 1
ATOM 2189 C CA . GLY B 1 138 ? -8.664 8.773 -10.672 1 87.38 138 GLY B CA 1
ATOM 2190 C C . GLY B 1 138 ? -10.102 8.789 -10.188 1 87.38 138 GLY B C 1
ATOM 2191 O O . GLY B 1 138 ? -11 8.32 -10.883 1 87.38 138 GLY B O 1
ATOM 2192 N N . VAL B 1 139 ? -10.328 9.18 -8.984 1 88.75 139 VAL B N 1
ATOM 2193 C CA . VAL B 1 139 ? -11.672 9.266 -8.43 1 88.75 139 VAL B CA 1
ATOM 2194 C C . VAL B 1 139 ? -12.234 10.672 -8.648 1 88.75 139 VAL B C 1
ATOM 2196 O O . VAL B 1 139 ? -11.742 11.641 -8.07 1 88.75 139 VAL B O 1
ATOM 2199 N N . GLN B 1 140 ? -13.18 10.805 -9.43 1 84.31 140 GLN B N 1
ATOM 2200 C CA . GLN B 1 140 ? -13.672 12.094 -9.906 1 84.31 140 GLN B CA 1
ATOM 2201 C C . GLN B 1 140 ? -14.805 12.609 -9.023 1 84.31 140 GLN B C 1
ATOM 2203 O O . GLN B 1 140 ? -15.219 13.766 -9.148 1 84.31 140 GLN B O 1
ATOM 2208 N N . HIS B 1 141 ? -15.398 11.922 -8.086 1 74.5 141 HIS B N 1
ATOM 2209 C CA . HIS B 1 141 ? -16.562 12.336 -7.305 1 74.5 141 HIS B CA 1
ATOM 2210 C C . HIS B 1 141 ? -16.141 13.164 -6.09 1 74.5 141 HIS B C 1
ATOM 2212 O O . HIS B 1 141 ? -15.203 12.789 -5.375 1 74.5 141 HIS B O 1
ATOM 2218 N N . SER B 1 142 ? -16.391 14.484 -6.145 1 62.78 142 SER B N 1
ATOM 2219 C CA . SER B 1 142 ? -16.109 15.336 -4.992 1 62.78 142 SER B CA 1
ATOM 2220 C C . SER B 1 142 ? -17.297 15.375 -4.031 1 62.78 142 SER B C 1
ATOM 2222 O O . SER B 1 142 ? -18.438 15.156 -4.438 1 62.78 142 SER B O 1
ATOM 2224 N N . SER B 1 143 ? -17.031 15.133 -2.719 1 53.59 143 SER B N 1
ATOM 2225 C CA . SER B 1 143 ? -18.125 15.43 -1.799 1 53.59 143 SER B CA 1
ATOM 2226 C C . SER B 1 143 ? -18.656 16.844 -2.004 1 53.59 143 SER B C 1
ATOM 2228 O O . SER B 1 143 ? -17.891 17.812 -1.938 1 53.59 143 SER B O 1
ATOM 2230 N N . ARG B 1 144 ? -19.719 17.062 -2.896 1 43 144 ARG B N 1
ATOM 2231 C CA . ARG B 1 144 ? -20.391 18.359 -2.896 1 43 144 ARG B CA 1
ATOM 2232 C C . ARG B 1 144 ? -20.672 18.828 -1.475 1 43 144 ARG B C 1
ATOM 2234 O O . ARG B 1 144 ? -21.359 18.141 -0.713 1 43 144 ARG B O 1
ATOM 2241 N N . SER B 1 145 ? -19.688 19.359 -0.721 1 36.31 145 SER B N 1
ATOM 2242 C CA . SER B 1 145 ? -20.141 20.125 0.443 1 36.31 145 SER B CA 1
ATOM 2243 C C . SER B 1 145 ? -21.219 21.125 0.064 1 36.31 145 SER B C 1
ATOM 2245 O O . SER B 1 145 ? -20.969 22.047 -0.708 1 36.31 145 SER B O 1
ATOM 2247 N N . SER B 1 146 ? -22.391 20.672 -0.025 1 30.17 146 SER B N 1
ATOM 2248 C CA . SER B 1 146 ? -23.438 21.672 0.12 1 30.17 146 SER B CA 1
ATOM 2249 C C . SER B 1 146 ? -23.375 22.344 1.484 1 30.17 146 SER B C 1
ATOM 2251 O O . SER B 1 146 ? -23.109 21.703 2.496 1 30.17 146 SER B O 1
#

Sequence (292 aa):
MMAPTFTPFKDNGSLNLELIPAYTKHLQQSGVKGAWVNGTVGECMSMTVPERKEVAETWIKRRADVPTIIIHCGGGCLKDTQELARHAEALGADGVAVFPCLFDKPESTEELVEYMQEVATACPNTPLFYYHYPIKTGVQHSSRSSMMAPTFTPFKDNGSLNLELIPAYTKHLQQSGVKGAWVNGTVGECMSMTVPERKEVAETWIKRRADVPTIIIHCGGGCLKDTQELARHAEALGADGVAVFPCLFDKPESTEELVEYMQEVATACPNTPLFYYHYPIKTGVQHSSRSS

Foldseek 3Di:
DEDEDAFDDDPVGHGDLVCVLVVLQVCLVVVAQEYEALDVNNVVVSDDLVRLLVRLLSVLVNCVSHVAYEYEQEAADLVSSLVSLLSNLVSPHQAYEYEYHQPPDDPDPVSVVVSQVSSCVSRVPHHYHYDDDCVRRVDDDDPPPD/DEDEDAFDDDPVGHGDLVCVLVVLQVCLVVVAQEYEALDVNNVVVSDDLVRLLVRLLSVLVNCVSHVAYEYEQEAADLVSSLVSLLSNLVSPHQAYEYEYHQPPDDPDPVSVVVSQVSSCVSRVPHHYHYDDDCVRRVDDDDPPPD

Radius of gyration: 20.44 Å; Cα contacts (8 Å, |Δi|>4): 528; chains: 2; bounding box: 44×65×50 Å